Protein AF-A0A2V8WZC1-F1 (afdb_monomer_lite)

Foldseek 3Di:
DDDDDDDDDDDPDDPPDPDPPPDPPPPDPDPPPDPPVVVVVQVVLVVQLLVLLCQLLVLLVCVVVDQLVRSVVSNVVSVVSNVVSVVVHDDDDDPDPDDCPLPDPVVVLVVSLVVNCVRNPPNQWDWDDDDPPDPDDTDIGGPSNVSSVSSRVSVLVVVCVVVDNDDPVVSNVVSPPRDDDDDDPDDPDD

Structure (mmCIF, N/CA/C/O backbone):
data_AF-A0A2V8WZC1-F1
#
_entry.id   AF-A0A2V8WZC1-F1
#
loop_
_atom_site.group_PDB
_atom_site.id
_atom_site.type_symbol
_atom_site.label_atom_id
_atom_site.label_alt_id
_atom_site.label_comp_id
_atom_site.label_asym_id
_atom_site.label_entity_id
_atom_site.label_seq_id
_atom_site.pdbx_PDB_ins_code
_atom_site.Cartn_x
_atom_site.Cartn_y
_atom_site.Cartn_z
_atom_site.occupancy
_atom_site.B_iso_or_equiv
_atom_site.auth_seq_id
_atom_site.auth_comp_id
_atom_site.auth_asym_id
_atom_site.auth_atom_id
_atom_site.pdbx_PDB_model_num
ATOM 1 N N . MET A 1 1 ? 60.971 -35.140 34.177 1.00 38.62 1 MET A N 1
ATOM 2 C CA . MET A 1 1 ? 61.837 -36.225 33.661 1.00 38.62 1 MET A CA 1
ATOM 3 C C . MET A 1 1 ? 61.060 -37.529 33.753 1.00 38.62 1 MET A C 1
ATOM 5 O O . MET A 1 1 ? 60.558 -37.800 34.832 1.00 38.62 1 MET A O 1
ATOM 9 N N . GLY A 1 2 ? 60.926 -38.285 32.656 1.00 37.62 2 GLY A N 1
ATOM 10 C CA . GLY A 1 2 ? 60.343 -39.640 32.687 1.00 37.62 2 GLY A CA 1
ATOM 11 C C . GLY A 1 2 ? 59.384 -39.987 31.541 1.00 37.62 2 GLY A C 1
ATOM 12 O O . GLY A 1 2 ? 58.184 -40.036 31.749 1.00 37.62 2 GLY A O 1
ATOM 13 N N . THR A 1 3 ? 59.951 -40.179 30.345 1.00 35.78 3 THR A N 1
ATOM 14 C CA . THR A 1 3 ? 59.637 -41.187 29.297 1.00 35.78 3 THR A CA 1
ATOM 15 C C . THR A 1 3 ? 58.204 -41.689 29.006 1.00 35.78 3 THR A C 1
ATOM 17 O O . THR A 1 3 ? 57.543 -42.306 29.832 1.00 35.78 3 THR A O 1
ATOM 20 N N . LEU A 1 4 ? 57.851 -41.570 27.714 1.00 37.25 4 LEU A N 1
ATOM 21 C CA . LEU A 1 4 ? 56.860 -42.342 26.935 1.00 37.25 4 LEU A CA 1
ATOM 22 C C . LEU A 1 4 ? 57.014 -43.874 27.084 1.00 37.25 4 LEU A C 1
ATOM 24 O O . LEU A 1 4 ? 58.121 -44.355 27.331 1.00 37.25 4 LEU A O 1
ATOM 28 N N . PRO A 1 5 ? 55.960 -44.647 26.747 1.00 45.56 5 PRO A N 1
ATOM 29 C CA . PRO A 1 5 ? 56.028 -45.373 25.475 1.00 45.56 5 PRO A CA 1
ATOM 30 C C . PRO A 1 5 ? 54.740 -45.366 24.632 1.00 45.56 5 PRO A C 1
ATOM 32 O O . PRO A 1 5 ? 53.623 -45.132 25.083 1.00 45.56 5 PRO A O 1
ATOM 35 N N . ALA A 1 6 ? 54.969 -45.631 23.348 1.00 37.38 6 ALA A N 1
ATOM 36 C CA . ALA A 1 6 ? 54.034 -45.644 22.239 1.00 37.38 6 ALA A CA 1
ATOM 37 C C . ALA A 1 6 ? 53.077 -46.846 22.240 1.00 37.38 6 ALA A C 1
ATOM 39 O O . ALA A 1 6 ? 53.506 -47.968 22.484 1.00 37.38 6 ALA A O 1
ATOM 40 N N . HIS A 1 7 ? 51.845 -46.646 21.757 1.00 35.12 7 HIS A N 1
ATOM 41 C CA . HIS A 1 7 ? 51.115 -47.695 21.046 1.00 35.12 7 HIS A CA 1
ATOM 42 C C . HIS A 1 7 ? 50.438 -47.169 19.776 1.00 35.12 7 HIS A C 1
ATOM 44 O O . HIS A 1 7 ? 49.861 -46.087 19.702 1.00 35.12 7 HIS A O 1
ATOM 50 N N . ARG A 1 8 ? 50.618 -47.974 18.733 1.00 37.31 8 ARG A N 1
ATOM 51 C CA . ARG A 1 8 ? 50.281 -47.771 17.328 1.00 37.31 8 ARG A CA 1
ATOM 52 C C . ARG A 1 8 ? 48.811 -48.100 17.035 1.00 37.31 8 ARG A C 1
ATOM 54 O O . ARG A 1 8 ? 48.324 -49.128 17.472 1.00 37.31 8 ARG A O 1
ATOM 61 N N . ARG A 1 9 ? 48.268 -47.327 16.081 1.00 37.22 9 ARG A N 1
ATOM 62 C CA . ARG A 1 9 ? 47.306 -47.690 15.012 1.00 37.22 9 ARG A CA 1
ATOM 63 C C . ARG A 1 9 ? 45.886 -48.103 15.431 1.00 37.22 9 ARG A C 1
ATOM 65 O O . ARG A 1 9 ? 45.672 -49.195 15.922 1.00 37.22 9 ARG A O 1
ATOM 72 N N . LEU A 1 10 ? 44.908 -47.337 14.934 1.00 34.25 10 LEU A N 1
ATOM 73 C CA . LEU A 1 10 ? 44.025 -47.773 13.839 1.00 34.25 10 LEU A CA 1
ATOM 74 C C . LEU A 1 10 ? 43.329 -46.553 13.208 1.00 34.25 10 LEU A C 1
ATOM 76 O O . LEU A 1 10 ? 42.315 -46.054 13.681 1.00 34.25 10 LEU A O 1
ATOM 80 N N . ARG A 1 11 ? 43.894 -46.076 12.091 1.00 31.59 11 ARG A N 1
ATOM 81 C CA . ARG A 1 11 ? 43.223 -45.159 11.163 1.00 31.59 11 ARG A CA 1
ATOM 82 C C . ARG A 1 11 ? 42.155 -45.952 10.409 1.00 31.59 11 ARG A C 1
ATOM 84 O O . ARG A 1 11 ? 42.502 -46.726 9.517 1.00 31.59 11 ARG A O 1
ATOM 91 N N . ARG A 1 12 ? 40.871 -45.749 10.711 1.00 35.12 12 ARG A N 1
ATOM 92 C CA . ARG A 1 12 ? 39.788 -46.175 9.812 1.00 35.12 12 ARG A CA 1
ATOM 93 C C . ARG A 1 12 ? 39.534 -45.079 8.783 1.00 35.12 12 ARG A C 1
ATOM 95 O O . ARG A 1 12 ? 38.903 -44.061 9.027 1.00 35.12 12 ARG A O 1
ATOM 102 N N . ARG A 1 13 ? 40.133 -45.323 7.623 1.00 35.53 13 ARG A N 1
ATOM 103 C CA . ARG A 1 13 ? 40.015 -44.596 6.366 1.00 35.53 13 ARG A CA 1
ATOM 104 C C . ARG A 1 13 ? 38.606 -44.800 5.800 1.00 35.53 13 ARG A C 1
ATOM 106 O O . ARG A 1 13 ? 38.344 -45.836 5.196 1.00 35.53 13 ARG A O 1
ATOM 113 N N . TRP A 1 14 ? 37.721 -43.821 5.949 1.00 33.31 14 TRP A N 1
ATOM 114 C CA . TRP A 1 14 ? 36.483 -43.771 5.171 1.00 33.31 14 TRP A CA 1
ATOM 115 C C . TRP A 1 14 ? 36.814 -43.314 3.746 1.00 33.31 14 TRP A C 1
ATOM 117 O O . TRP A 1 14 ? 37.031 -42.137 3.480 1.00 33.31 14 TRP A O 1
ATOM 127 N N . ARG A 1 15 ? 36.916 -44.273 2.817 1.00 35.41 15 ARG A N 1
ATOM 128 C CA . ARG A 1 15 ? 36.820 -44.011 1.374 1.00 35.41 15 ARG A CA 1
ATOM 129 C C . ARG A 1 15 ? 35.369 -44.249 0.956 1.00 35.41 15 ARG A C 1
ATOM 131 O O . ARG A 1 15 ? 35.021 -45.355 0.555 1.00 35.41 15 ARG A O 1
ATOM 138 N N . GLY A 1 16 ? 34.544 -43.210 1.049 1.00 30.58 16 GLY A N 1
ATOM 139 C CA . GLY A 1 16 ? 33.236 -43.158 0.399 1.00 30.58 16 GLY A CA 1
ATOM 140 C C . GLY A 1 16 ? 33.420 -42.828 -1.078 1.00 30.58 16 GLY A C 1
ATOM 141 O O . GLY A 1 16 ? 33.776 -41.712 -1.443 1.00 30.58 16 GLY A O 1
ATOM 142 N N . ARG A 1 17 ? 33.252 -43.838 -1.925 1.00 34.12 17 ARG A N 1
ATOM 143 C CA . ARG A 1 17 ? 33.344 -43.769 -3.382 1.00 34.12 17 ARG A CA 1
ATOM 144 C C . ARG A 1 17 ? 32.001 -43.243 -3.902 1.00 34.12 17 ARG A C 1
ATOM 146 O O . ARG A 1 17 ? 31.096 -44.035 -4.127 1.00 34.12 17 ARG A O 1
ATOM 153 N N . CYS A 1 18 ? 31.848 -41.926 -4.049 1.00 31.61 18 CYS A N 1
ATOM 154 C CA . CYS A 1 18 ? 30.653 -41.361 -4.681 1.00 31.61 18 CYS A CA 1
ATOM 155 C C . CYS A 1 18 ? 30.808 -41.484 -6.202 1.00 31.61 18 CYS A C 1
ATOM 157 O O . CYS A 1 18 ? 31.541 -40.738 -6.852 1.00 31.61 18 CYS A O 1
ATOM 159 N N . THR A 1 19 ? 30.208 -42.536 -6.750 1.00 42.88 19 THR A N 1
ATOM 160 C CA . THR A 1 19 ? 30.170 -42.838 -8.179 1.00 42.88 19 THR A CA 1
ATOM 161 C C . THR A 1 19 ? 29.460 -41.715 -8.927 1.00 42.88 19 THR A C 1
ATOM 163 O O . THR A 1 19 ? 28.287 -41.448 -8.672 1.00 42.88 19 THR A O 1
ATOM 166 N N . LYS A 1 20 ? 30.166 -41.082 -9.872 1.00 36.19 20 LYS A N 1
ATOM 167 C CA . LYS A 1 20 ? 29.598 -40.162 -10.861 1.00 36.19 20 LYS A CA 1
ATOM 168 C C . LYS A 1 20 ? 28.497 -40.892 -11.634 1.00 36.19 20 LYS A C 1
ATOM 170 O O . LYS A 1 20 ? 28.786 -41.697 -12.517 1.00 36.19 20 LYS A O 1
ATOM 175 N N . ARG A 1 21 ? 27.236 -40.633 -11.291 1.00 34.12 21 ARG A N 1
ATOM 176 C CA . ARG A 1 21 ? 26.098 -41.021 -12.123 1.00 34.12 21 ARG A CA 1
ATOM 177 C C . ARG A 1 21 ? 26.034 -39.989 -13.242 1.00 34.12 21 ARG A C 1
ATOM 179 O O . ARG A 1 21 ? 25.740 -38.827 -12.992 1.00 34.12 21 ARG A O 1
ATOM 186 N N . ALA A 1 22 ? 26.412 -40.403 -14.446 1.00 38.84 22 ALA A N 1
ATOM 187 C CA . ALA A 1 22 ? 26.270 -39.600 -15.648 1.00 38.84 22 ALA A CA 1
ATOM 188 C C . ALA A 1 22 ? 24.779 -39.311 -15.869 1.00 38.84 22 ALA A C 1
ATOM 190 O O . ALA A 1 22 ? 24.025 -40.173 -16.325 1.00 38.84 22 ALA A O 1
ATOM 191 N N . SER A 1 23 ? 24.344 -38.112 -15.492 1.00 38.75 23 SER A N 1
ATOM 192 C CA . SER A 1 23 ? 23.051 -37.571 -15.888 1.00 38.75 23 SER A CA 1
ATOM 193 C C . SER A 1 23 ? 23.082 -37.416 -17.401 1.00 38.75 23 SER A C 1
ATOM 195 O O . SER A 1 23 ? 23.952 -36.732 -17.942 1.00 38.75 23 SER A O 1
ATOM 197 N N . ARG A 1 24 ? 22.162 -38.091 -18.093 1.00 33.12 24 ARG A N 1
ATOM 198 C CA . ARG A 1 24 ? 21.925 -37.873 -19.520 1.00 33.12 24 ARG A CA 1
ATOM 199 C C . ARG A 1 24 ? 21.700 -36.382 -19.727 1.00 33.12 24 ARG A C 1
ATOM 201 O O . ARG A 1 24 ? 20.753 -35.820 -19.189 1.00 33.12 24 ARG A O 1
ATOM 208 N N . PHE A 1 25 ? 22.593 -35.774 -20.493 1.00 33.91 25 PHE A N 1
ATOM 209 C CA . PHE A 1 25 ? 22.440 -34.425 -21.000 1.00 33.91 25 PHE A CA 1
ATOM 210 C C . PHE A 1 25 ? 21.201 -34.436 -21.899 1.00 33.91 25 PHE A C 1
ATOM 212 O O . PHE A 1 25 ? 21.238 -34.943 -23.022 1.00 33.91 25 PHE A O 1
ATOM 219 N N . VAL A 1 26 ? 20.069 -33.974 -21.370 1.00 38.09 26 VAL A N 1
ATOM 220 C CA . VAL A 1 26 ? 18.897 -33.689 -22.192 1.00 38.09 26 VAL A CA 1
ATOM 221 C C . VAL A 1 26 ? 19.318 -32.524 -23.078 1.00 38.09 26 VAL A C 1
ATOM 223 O O . VAL A 1 26 ? 19.558 -31.421 -22.593 1.00 38.09 26 VAL A O 1
ATOM 226 N N . ARG A 1 27 ? 19.507 -32.788 -24.375 1.00 34.41 27 ARG A N 1
ATOM 227 C CA . ARG A 1 27 ? 19.660 -31.721 -25.364 1.00 34.41 27 ARG A CA 1
ATOM 228 C C . ARG A 1 27 ? 18.351 -30.943 -25.373 1.00 34.41 27 ARG A C 1
ATOM 230 O O . ARG A 1 27 ? 17.359 -31.425 -25.913 1.00 34.41 27 ARG A O 1
ATOM 237 N N . PHE A 1 28 ? 18.355 -29.768 -24.757 1.00 35.94 28 PHE A N 1
ATOM 238 C CA . PHE A 1 28 ? 17.292 -28.796 -24.944 1.00 35.94 28 PHE A CA 1
ATOM 239 C C . PHE A 1 28 ? 17.298 -28.354 -26.414 1.00 35.94 28 PHE A C 1
ATOM 241 O O . PHE A 1 28 ? 18.373 -28.077 -26.959 1.00 35.94 28 PHE A O 1
ATOM 248 N N . PRO A 1 29 ? 16.142 -28.348 -27.096 1.00 37.47 29 PRO A N 1
ATOM 249 C CA . PRO A 1 29 ? 16.066 -27.844 -28.453 1.00 37.47 29 PRO A CA 1
ATOM 250 C C . PRO A 1 29 ? 16.454 -26.361 -28.487 1.00 37.47 29 PRO A C 1
ATOM 252 O O . PRO A 1 29 ? 16.096 -25.575 -27.614 1.00 37.47 29 PRO A O 1
ATOM 255 N N . ARG A 1 30 ? 17.225 -26.029 -29.522 1.00 38.22 30 ARG A N 1
ATOM 256 C CA . ARG A 1 30 ? 17.745 -24.710 -29.885 1.00 38.22 30 ARG A CA 1
ATOM 257 C C . ARG A 1 30 ? 16.640 -23.641 -29.822 1.00 38.22 30 ARG A C 1
ATOM 259 O O . ARG A 1 30 ? 15.697 -23.682 -30.613 1.00 38.22 30 ARG A O 1
ATOM 266 N N . LEU A 1 31 ? 16.775 -22.703 -28.883 1.00 42.69 31 LEU A N 1
ATOM 267 C CA . LEU A 1 31 ? 15.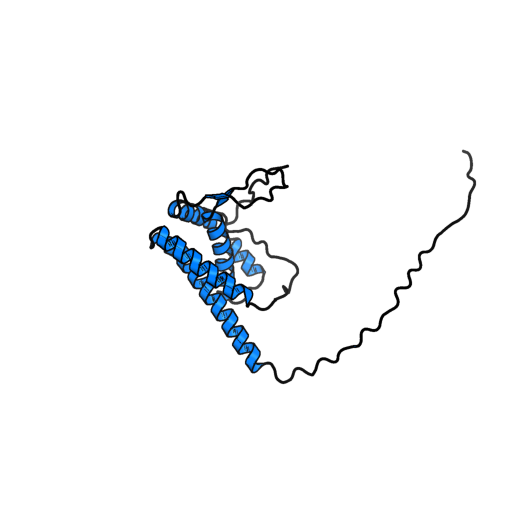964 -21.488 -28.741 1.00 42.69 31 LEU A CA 1
ATOM 268 C C . LEU A 1 31 ? 16.245 -20.544 -29.914 1.00 42.69 31 LEU A C 1
ATOM 270 O O . LEU A 1 31 ? 17.132 -19.709 -29.829 1.00 42.69 31 LEU A O 1
ATOM 274 N N . GLU A 1 32 ? 15.530 -20.684 -31.027 1.00 49.28 32 GLU A N 1
ATOM 275 C CA . GLU A 1 32 ? 15.624 -19.692 -32.114 1.00 49.28 32 GLU A CA 1
ATOM 276 C C . GLU A 1 32 ? 14.259 -19.134 -32.554 1.00 49.28 32 GLU A C 1
ATOM 278 O O . GLU A 1 32 ? 14.206 -18.347 -33.491 1.00 49.28 32 GLU A O 1
ATOM 283 N N . LYS A 1 33 ? 13.142 -19.479 -31.881 1.00 42.84 33 LYS A N 1
ATOM 284 C CA . LYS A 1 33 ? 11.801 -18.924 -32.193 1.00 42.84 33 LYS A CA 1
ATOM 285 C C . LYS A 1 33 ? 10.853 -18.785 -30.982 1.00 42.84 33 LYS A C 1
ATOM 287 O O . LYS A 1 33 ? 9.721 -19.261 -31.049 1.00 42.84 33 LYS A O 1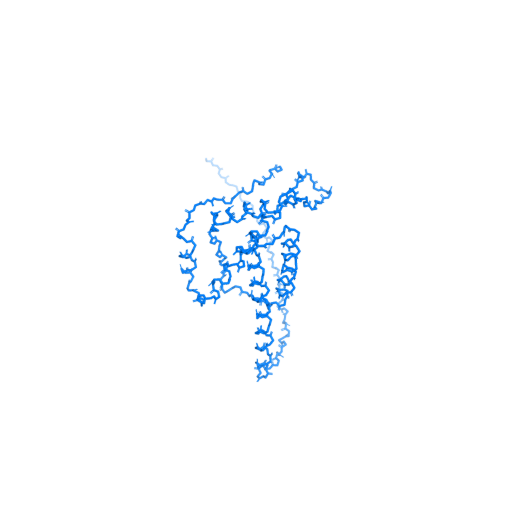
ATOM 292 N N . MET A 1 34 ? 11.282 -18.158 -29.879 1.00 44.56 34 MET A N 1
ATOM 293 C CA . MET A 1 34 ? 10.399 -17.851 -28.725 1.00 44.56 34 MET A CA 1
ATOM 294 C C . MET A 1 34 ? 10.353 -16.372 -28.290 1.00 44.56 34 MET A C 1
ATOM 296 O O . MET A 1 34 ? 9.518 -16.047 -27.452 1.00 44.56 34 MET A O 1
ATOM 300 N N . ASP A 1 35 ? 11.139 -15.470 -28.885 1.00 53.75 35 ASP A N 1
ATOM 301 C CA . ASP A 1 35 ? 11.291 -14.097 -28.360 1.00 53.75 35 ASP A CA 1
ATOM 302 C C . ASP A 1 35 ? 10.023 -13.235 -28.458 1.00 53.75 35 ASP A C 1
ATOM 304 O O . ASP A 1 35 ? 9.541 -12.702 -27.466 1.00 53.75 35 ASP A O 1
ATOM 308 N N . PHE A 1 36 ? 9.372 -13.167 -29.621 1.00 48.41 36 PHE A N 1
ATOM 309 C CA . PHE A 1 36 ? 8.357 -12.123 -29.847 1.00 48.41 36 PHE A CA 1
ATOM 310 C C . PHE A 1 36 ? 7.048 -12.267 -29.042 1.00 48.41 36 PHE A C 1
ATOM 312 O O . PHE A 1 36 ? 6.277 -11.314 -28.925 1.00 48.41 36 PHE A O 1
ATOM 319 N N . LYS A 1 37 ? 6.747 -13.468 -28.528 1.00 50.56 37 LYS A N 1
ATOM 320 C CA . LYS A 1 37 ? 5.516 -13.742 -27.759 1.00 50.56 37 LYS A CA 1
ATOM 321 C C . LYS A 1 37 ? 5.756 -13.691 -26.248 1.00 50.56 37 LYS A C 1
ATOM 323 O O . LYS A 1 37 ? 4.823 -13.366 -25.517 1.00 50.56 37 LYS A O 1
ATOM 328 N N . MET A 1 38 ? 6.979 -13.997 -25.810 1.00 57.41 38 MET A N 1
ATOM 329 C CA . MET A 1 38 ? 7.387 -13.945 -24.405 1.00 57.41 38 MET A CA 1
ATOM 330 C C . MET A 1 38 ? 7.447 -12.495 -23.921 1.00 57.41 38 MET A C 1
ATOM 332 O O . MET A 1 38 ? 6.894 -12.186 -22.869 1.00 57.41 38 MET A O 1
ATOM 336 N N . ASP A 1 39 ? 7.990 -11.604 -24.754 1.00 66.75 39 ASP A N 1
ATOM 337 C CA . ASP A 1 39 ? 8.115 -10.180 -24.436 1.00 66.75 39 ASP A CA 1
ATOM 338 C C . ASP A 1 39 ? 6.747 -9.523 -24.227 1.00 66.75 39 ASP A C 1
ATOM 340 O O . ASP A 1 39 ? 6.541 -8.786 -23.272 1.00 66.75 39 ASP A O 1
ATOM 344 N N . ASN A 1 40 ? 5.748 -9.854 -25.051 1.00 82.06 40 ASN A N 1
ATOM 345 C CA . ASN A 1 40 ? 4.420 -9.245 -24.931 1.00 82.06 40 ASN A CA 1
ATOM 346 C C . ASN A 1 40 ? 3.662 -9.709 -23.671 1.00 82.06 40 ASN A C 1
ATOM 348 O O . ASN A 1 40 ? 2.954 -8.926 -23.044 1.00 82.06 40 ASN A O 1
ATOM 352 N N . GLU A 1 41 ? 3.800 -10.977 -23.278 1.00 85.69 41 GLU A N 1
ATOM 353 C CA . GLU A 1 41 ? 3.142 -11.484 -22.067 1.00 85.69 41 GLU A CA 1
ATOM 354 C C . GLU A 1 41 ? 3.824 -10.993 -20.787 1.00 85.69 41 GLU A C 1
ATOM 356 O O . GLU A 1 41 ? 3.145 -10.645 -19.815 1.00 85.69 41 GLU A O 1
ATOM 361 N N . LEU A 1 42 ? 5.156 -10.907 -20.803 1.00 86.75 42 LEU A N 1
ATOM 362 C CA . LEU A 1 42 ? 5.928 -10.326 -19.714 1.00 86.75 42 LEU A CA 1
ATOM 363 C C . LEU A 1 42 ? 5.573 -8.849 -19.524 1.00 86.75 42 LEU A C 1
ATOM 365 O O . LEU A 1 42 ? 5.198 -8.457 -18.422 1.00 86.75 42 LEU A O 1
ATOM 369 N N . GLU A 1 43 ? 5.590 -8.055 -20.596 1.00 88.19 43 GLU A N 1
ATOM 370 C CA . GLU A 1 43 ? 5.220 -6.636 -20.554 1.00 88.19 43 GLU A CA 1
ATOM 371 C C . GLU A 1 43 ? 3.793 -6.425 -20.036 1.00 88.19 43 GLU A C 1
ATOM 373 O O . GLU A 1 43 ? 3.552 -5.564 -19.190 1.00 88.19 43 GLU A O 1
ATOM 378 N N . ARG A 1 44 ? 2.829 -7.252 -20.462 1.00 90.94 44 ARG A N 1
ATOM 379 C CA . ARG A 1 44 ? 1.456 -7.207 -19.924 1.00 90.94 44 ARG A CA 1
ATOM 380 C C . ARG A 1 44 ? 1.404 -7.528 -18.438 1.00 90.94 44 ARG A C 1
ATOM 382 O O . ARG A 1 44 ? 0.671 -6.874 -17.698 1.00 90.94 44 ARG A O 1
ATOM 389 N N . THR A 1 45 ? 2.156 -8.534 -18.005 1.00 92.19 45 THR A N 1
ATOM 390 C CA . THR A 1 45 ? 2.204 -8.955 -16.603 1.00 92.19 45 THR A CA 1
ATOM 391 C C . THR A 1 45 ? 2.809 -7.860 -15.728 1.00 92.19 45 THR A C 1
ATOM 393 O O . THR A 1 45 ? 2.211 -7.482 -14.719 1.00 92.19 45 THR A O 1
ATOM 396 N N . LEU A 1 46 ? 3.937 -7.287 -16.155 1.00 91.12 46 LEU A N 1
ATOM 397 C CA . LEU A 1 46 ? 4.600 -6.168 -15.484 1.00 91.12 46 LEU A CA 1
ATOM 398 C C . LEU A 1 46 ? 3.713 -4.923 -15.459 1.00 91.12 46 LEU A C 1
ATOM 400 O O . LEU A 1 46 ? 3.566 -4.292 -14.414 1.00 91.12 46 LEU A O 1
ATOM 404 N N . SER A 1 47 ? 3.072 -4.594 -16.582 1.00 92.94 47 SER A N 1
ATOM 405 C CA . SER A 1 47 ? 2.139 -3.472 -16.680 1.00 92.94 47 SER A CA 1
ATOM 406 C C . SER A 1 47 ? 0.959 -3.636 -15.722 1.00 92.94 47 SER A C 1
ATOM 408 O O . SER A 1 47 ? 0.619 -2.694 -15.006 1.00 92.94 47 SER A O 1
ATOM 410 N N . ARG A 1 48 ? 0.381 -4.842 -15.633 1.00 95.31 48 ARG A N 1
ATOM 411 C CA . ARG A 1 48 ? -0.718 -5.131 -14.705 1.00 95.31 48 ARG A CA 1
ATOM 412 C C . ARG A 1 48 ? -0.288 -4.997 -13.247 1.00 95.31 48 ARG A C 1
ATOM 414 O O . ARG A 1 48 ? -1.007 -4.371 -12.474 1.00 95.31 48 ARG A O 1
ATOM 421 N N . PHE A 1 49 ? 0.863 -5.561 -12.879 1.00 95.69 49 PHE A N 1
ATOM 422 C CA . PHE A 1 49 ? 1.395 -5.427 -11.523 1.00 95.69 49 PHE A CA 1
ATOM 423 C C . PHE A 1 49 ? 1.659 -3.959 -11.176 1.00 95.69 49 PHE A C 1
ATOM 425 O O . PHE A 1 49 ? 1.176 -3.463 -10.161 1.00 95.69 49 PHE A O 1
ATOM 432 N N . ARG A 1 50 ? 2.325 -3.220 -12.071 1.00 94.81 50 ARG A N 1
ATOM 433 C CA . ARG A 1 50 ? 2.590 -1.788 -11.898 1.00 94.81 50 ARG A CA 1
ATOM 434 C C . ARG A 1 50 ? 1.305 -0.980 -11.716 1.00 94.81 50 ARG A C 1
ATOM 436 O O . ARG A 1 50 ? 1.267 -0.103 -10.859 1.00 94.81 50 ARG A O 1
ATOM 443 N N . GLN A 1 51 ? 0.269 -1.262 -12.503 1.00 96.50 51 GLN A N 1
ATOM 444 C CA . GLN A 1 51 ? -1.018 -0.580 -12.389 1.00 96.50 51 GLN A CA 1
ATOM 445 C C . GLN A 1 51 ? -1.684 -0.855 -11.033 1.00 96.50 51 GLN A C 1
ATOM 447 O O . GLN A 1 51 ? -2.106 0.089 -10.370 1.00 96.50 51 GLN A O 1
ATOM 452 N N . ALA A 1 52 ? -1.708 -2.114 -10.582 1.00 97.88 52 ALA A N 1
ATOM 453 C CA . ALA A 1 52 ? -2.253 -2.474 -9.272 1.00 97.88 52 ALA A CA 1
ATOM 454 C C . ALA A 1 52 ? -1.501 -1.776 -8.125 1.00 97.88 52 ALA A C 1
ATOM 456 O O . ALA A 1 52 ? -2.114 -1.256 -7.192 1.00 97.88 52 ALA A O 1
ATOM 457 N N . VAL A 1 53 ? -0.170 -1.699 -8.226 1.00 97.44 53 VAL A N 1
ATOM 458 C CA . VAL A 1 53 ? 0.673 -0.987 -7.259 1.00 97.44 53 VAL A CA 1
ATOM 459 C C . VAL A 1 53 ? 0.372 0.515 -7.244 1.00 97.44 53 VAL A C 1
ATOM 461 O O . VAL A 1 53 ? 0.205 1.088 -6.169 1.00 97.44 53 VAL A O 1
ATOM 464 N N . LEU A 1 54 ? 0.256 1.159 -8.411 1.00 96.94 54 LEU A N 1
ATOM 465 C CA . LEU A 1 54 ? -0.102 2.581 -8.509 1.00 96.94 54 LEU A CA 1
ATOM 466 C C . LEU A 1 54 ? -1.475 2.872 -7.891 1.00 96.94 54 LEU A C 1
ATOM 468 O O . LEU A 1 54 ? -1.636 3.881 -7.207 1.00 96.94 54 LEU A O 1
ATOM 472 N N . GLU A 1 55 ? -2.451 1.991 -8.102 1.00 97.81 55 GLU A N 1
ATOM 473 C CA . GLU A 1 55 ? -3.787 2.118 -7.514 1.00 97.81 55 GLU A CA 1
ATOM 474 C C . GLU A 1 55 ? -3.769 1.982 -5.990 1.00 97.81 55 GLU A C 1
ATOM 476 O O . GLU A 1 55 ? -4.409 2.780 -5.299 1.00 97.81 55 GLU A O 1
ATOM 481 N N . PHE A 1 56 ? -3.020 1.014 -5.455 1.00 98.50 56 PHE A N 1
ATOM 482 C CA . PHE A 1 56 ? -2.842 0.855 -4.012 1.00 98.50 56 PHE A CA 1
ATOM 483 C C . PHE A 1 56 ? -2.157 2.083 -3.397 1.00 98.50 56 PHE A C 1
ATOM 485 O O . PHE A 1 56 ? -2.713 2.709 -2.493 1.00 98.50 56 PHE A O 1
ATOM 492 N N . VAL A 1 57 ? -0.997 2.481 -3.932 1.00 97.44 57 VAL A N 1
ATOM 493 C CA . VAL A 1 57 ? -0.232 3.647 -3.460 1.00 97.44 57 VAL A CA 1
ATOM 494 C C . VAL A 1 57 ? -1.090 4.911 -3.513 1.00 97.44 57 VAL A C 1
ATOM 496 O O . VAL A 1 57 ? -1.208 5.614 -2.511 1.00 97.44 57 VAL A O 1
ATOM 499 N N . GLY A 1 58 ? -1.771 5.161 -4.634 1.00 97.50 58 GLY A N 1
ATOM 500 C CA . GLY A 1 58 ? -2.660 6.314 -4.780 1.00 97.50 58 GLY A CA 1
ATOM 501 C C . GLY A 1 58 ? -3.854 6.282 -3.820 1.00 97.50 58 GLY A C 1
ATOM 502 O O . GLY A 1 58 ? -4.261 7.324 -3.305 1.00 97.50 58 GLY A O 1
ATOM 503 N N . THR A 1 59 ? -4.402 5.100 -3.522 1.00 98.00 59 THR A N 1
ATOM 504 C CA . THR A 1 59 ? -5.476 4.937 -2.524 1.00 98.00 59 THR A CA 1
ATOM 505 C C . THR A 1 59 ? -5.000 5.316 -1.122 1.00 98.00 59 THR A C 1
ATOM 507 O O . THR A 1 59 ? -5.732 5.986 -0.391 1.00 98.00 59 THR A O 1
ATOM 510 N N . VAL A 1 60 ? -3.782 4.919 -0.747 1.00 97.75 60 VAL A N 1
ATOM 511 C CA . VAL A 1 60 ? -3.183 5.251 0.554 1.00 97.75 60 VAL A CA 1
ATOM 512 C C . VAL A 1 60 ? -2.874 6.750 0.652 1.00 97.75 60 VAL A C 1
ATOM 514 O O . VAL A 1 60 ? -3.277 7.390 1.626 1.00 97.75 60 VAL A O 1
ATOM 517 N N . GLU A 1 61 ? -2.260 7.342 -0.379 1.00 96.44 61 GLU A N 1
ATOM 518 C CA . GLU A 1 61 ? -1.945 8.783 -0.435 1.00 96.44 61 GLU A CA 1
ATOM 519 C C . GLU A 1 61 ? -3.198 9.665 -0.359 1.00 96.44 61 GLU A C 1
ATOM 521 O O . GLU A 1 61 ? -3.176 10.751 0.218 1.00 96.44 61 GLU A O 1
ATOM 526 N N . THR A 1 62 ? -4.317 9.189 -0.907 1.00 96.38 62 THR A N 1
ATOM 527 C CA . THR A 1 62 ? -5.600 9.907 -0.908 1.00 96.38 62 THR A CA 1
ATOM 528 C C . THR A 1 62 ? -6.569 9.423 0.173 1.00 96.38 62 THR A C 1
ATOM 530 O O . THR A 1 62 ? -7.761 9.730 0.122 1.00 96.38 62 THR A O 1
ATOM 533 N N . SER A 1 63 ? -6.079 8.713 1.195 1.00 95.69 63 SER A N 1
ATOM 534 C CA . SER A 1 63 ? -6.892 8.146 2.286 1.00 95.69 63 SER A CA 1
ATOM 535 C C . SER A 1 63 ? -7.784 9.174 3.000 1.00 95.69 63 SER A C 1
ATOM 537 O O . SER A 1 63 ? -8.902 8.854 3.422 1.00 95.69 63 SER A O 1
ATOM 539 N N . ALA A 1 64 ? -7.344 10.433 3.093 1.00 94.50 64 ALA A N 1
ATOM 540 C CA . ALA A 1 64 ? -8.123 11.535 3.655 1.00 94.50 64 ALA A CA 1
ATOM 541 C C . ALA A 1 64 ? -9.461 11.765 2.920 1.00 94.50 64 ALA A C 1
ATOM 543 O O . ALA A 1 64 ? -10.450 12.117 3.562 1.00 94.50 64 ALA A O 1
ATOM 544 N N . ASN A 1 65 ? -9.525 11.476 1.617 1.00 96.12 65 ASN A N 1
ATOM 545 C CA . ASN A 1 65 ? -10.668 11.784 0.749 1.00 96.12 65 ASN A CA 1
ATOM 546 C C . ASN A 1 65 ? -11.842 10.803 0.884 1.00 96.12 65 ASN A C 1
ATOM 548 O O . ASN A 1 65 ? -12.918 11.052 0.340 1.00 96.12 65 ASN A O 1
ATOM 552 N N . PHE A 1 66 ? -11.660 9.680 1.578 1.00 94.56 66 PHE A N 1
ATOM 553 C CA . PHE A 1 66 ? -12.668 8.621 1.669 1.00 94.56 66 PHE A CA 1
ATOM 554 C C . PHE A 1 66 ? -13.173 8.445 3.100 1.00 94.56 66 PHE A C 1
ATOM 556 O O . PHE A 1 66 ? -12.383 8.543 4.029 1.00 94.56 66 PHE A O 1
ATOM 563 N N . PRO A 1 67 ? -14.446 8.105 3.343 1.00 97.25 67 PRO A N 1
ATOM 564 C CA . PRO A 1 67 ? -14.867 7.578 4.642 1.00 97.25 67 PRO A CA 1
ATOM 565 C C . PRO A 1 67 ? -14.086 6.305 5.009 1.00 97.25 67 PRO A C 1
ATOM 567 O O . PRO A 1 67 ? -13.643 5.580 4.119 1.00 97.25 67 PRO A O 1
ATOM 570 N N . ARG A 1 68 ? -13.941 6.000 6.309 1.00 97.25 68 ARG A N 1
ATOM 571 C CA . ARG A 1 68 ? -13.165 4.840 6.803 1.00 97.25 68 ARG A CA 1
ATOM 572 C C . ARG A 1 68 ? -13.521 3.533 6.089 1.00 97.25 68 ARG A C 1
ATOM 574 O O . ARG A 1 68 ? -12.632 2.838 5.619 1.00 97.25 68 ARG A O 1
ATOM 581 N N . GLU A 1 69 ? -14.805 3.200 6.003 1.00 97.06 69 GLU A N 1
ATOM 582 C CA . GLU A 1 69 ? -15.263 1.938 5.400 1.00 97.06 69 GLU A CA 1
ATOM 583 C C . GLU A 1 69 ? -14.943 1.872 3.905 1.00 97.06 69 GLU A C 1
ATOM 585 O O . GLU A 1 69 ? -14.441 0.863 3.416 1.00 97.06 69 GLU A O 1
ATOM 590 N N . SER A 1 70 ? -15.152 2.977 3.185 1.00 97.75 70 SER A N 1
ATOM 591 C CA . SER A 1 70 ? -14.804 3.075 1.767 1.00 97.75 70 SER A CA 1
ATOM 592 C C . SER A 1 70 ? -13.295 2.991 1.540 1.00 97.75 70 SER A C 1
ATOM 594 O O . SER A 1 70 ? -12.865 2.369 0.572 1.00 97.75 70 SER A O 1
ATOM 596 N N . PHE A 1 71 ? -12.494 3.591 2.425 1.00 98.06 71 PHE A N 1
ATOM 597 C CA . PHE A 1 71 ? -11.038 3.474 2.406 1.00 98.06 71 PHE A CA 1
ATOM 598 C C . PHE A 1 71 ? -10.602 2.018 2.603 1.00 98.06 71 PHE A C 1
ATOM 600 O O . PHE A 1 71 ? -9.887 1.486 1.759 1.00 98.06 71 PHE A O 1
ATOM 607 N N . LEU A 1 72 ? -11.091 1.349 3.652 1.00 97.75 72 LEU A N 1
ATOM 608 C CA . LEU A 1 72 ? -10.756 -0.048 3.942 1.00 97.75 72 LEU A CA 1
ATOM 609 C C . LEU A 1 72 ? -11.165 -0.992 2.804 1.00 97.75 72 LEU A C 1
ATOM 611 O O . LEU A 1 72 ? -10.378 -1.850 2.412 1.00 97.75 72 LEU A O 1
ATOM 615 N N . ALA A 1 73 ? -12.348 -0.800 2.214 1.00 97.94 73 ALA A N 1
ATOM 616 C CA . ALA A 1 73 ? -12.783 -1.582 1.058 1.00 97.94 73 ALA A CA 1
ATOM 617 C C . ALA A 1 73 ? -11.875 -1.362 -0.169 1.00 97.94 73 ALA A C 1
ATOM 619 O O . ALA A 1 73 ? -11.512 -2.316 -0.857 1.00 97.94 73 ALA A O 1
ATOM 620 N N . LYS A 1 74 ? -11.466 -0.114 -0.438 1.00 98.25 74 LYS A N 1
ATOM 621 C CA . LYS A 1 74 ? -10.542 0.219 -1.537 1.00 98.25 74 LYS A CA 1
ATOM 622 C C . LYS A 1 74 ? -9.141 -0.349 -1.316 1.00 98.25 74 LYS A C 1
ATOM 624 O O . LYS A 1 74 ? -8.545 -0.867 -2.258 1.00 98.25 74 LYS A O 1
ATOM 629 N N . VAL A 1 75 ? -8.634 -0.287 -0.087 1.00 97.88 75 VAL A N 1
ATOM 630 C CA . VAL A 1 75 ? -7.350 -0.892 0.286 1.00 97.88 75 VAL A CA 1
ATOM 631 C C . VAL A 1 75 ? -7.410 -2.408 0.129 1.00 97.88 75 VAL A C 1
ATOM 633 O O . VAL A 1 75 ? -6.547 -2.973 -0.529 1.00 97.88 75 VAL A O 1
ATOM 636 N N . GLY A 1 76 ? -8.453 -3.065 0.642 1.00 97.56 76 GLY A N 1
ATOM 637 C CA . GLY A 1 76 ? -8.615 -4.516 0.506 1.00 97.56 76 GLY A CA 1
ATOM 638 C C . GLY A 1 76 ? -8.655 -4.975 -0.954 1.00 97.56 76 GLY A C 1
ATOM 639 O O . GLY A 1 76 ? -7.953 -5.913 -1.326 1.00 97.56 76 GLY A O 1
ATOM 640 N N . ASN A 1 77 ? -9.410 -4.271 -1.804 1.00 98.12 77 ASN A N 1
ATOM 641 C CA . ASN A 1 77 ? -9.486 -4.585 -3.233 1.00 98.12 77 ASN A CA 1
ATOM 642 C C . ASN A 1 77 ? -8.151 -4.356 -3.957 1.00 98.12 77 ASN A C 1
ATOM 644 O O . ASN A 1 77 ? -7.733 -5.198 -4.748 1.00 98.12 77 ASN A O 1
ATOM 648 N N . SER A 1 78 ? -7.469 -3.239 -3.687 1.00 97.94 78 SER A N 1
ATOM 649 C CA . SER A 1 78 ? -6.185 -2.947 -4.338 1.00 97.94 78 SER A CA 1
ATOM 650 C C . SER A 1 78 ? -5.075 -3.894 -3.871 1.00 97.94 78 SER A C 1
ATOM 652 O O . SER A 1 78 ? -4.319 -4.381 -4.706 1.00 97.94 78 SER A O 1
ATOM 654 N N . LEU A 1 79 ? -5.032 -4.268 -2.586 1.00 97.50 79 LEU A N 1
ATOM 655 C CA . LEU A 1 79 ? -4.120 -5.302 -2.081 1.00 97.50 79 LEU A CA 1
ATOM 656 C C . LEU A 1 79 ? -4.364 -6.666 -2.734 1.00 97.50 79 LEU A C 1
ATOM 658 O O . LEU A 1 79 ? -3.406 -7.3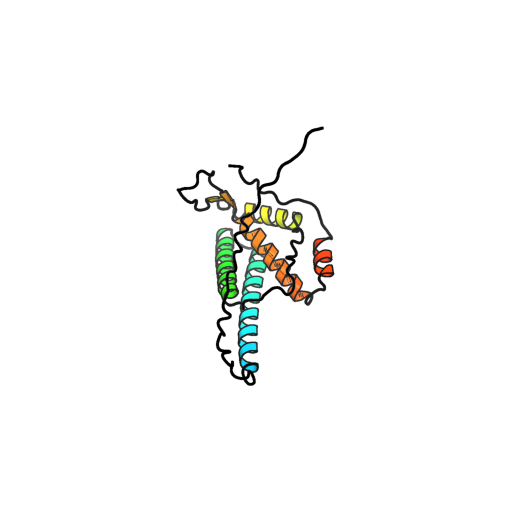46 -3.099 1.00 97.50 79 LEU A O 1
ATOM 662 N N . ALA A 1 80 ? -5.626 -7.063 -2.919 1.00 98.06 80 ALA A N 1
ATOM 663 C CA . ALA A 1 80 ? -5.953 -8.311 -3.603 1.00 98.06 80 ALA A CA 1
ATOM 664 C C . ALA A 1 80 ? -5.440 -8.319 -5.055 1.00 98.06 80 ALA A C 1
ATOM 666 O O . ALA A 1 80 ? -4.862 -9.316 -5.491 1.00 98.06 80 ALA A O 1
ATOM 667 N N . GLU A 1 81 ? -5.582 -7.210 -5.790 1.00 98.12 81 GLU A N 1
ATOM 668 C CA . GLU A 1 81 ? -5.045 -7.093 -7.153 1.00 98.12 81 GLU A CA 1
ATOM 669 C C . GLU A 1 81 ? -3.513 -7.048 -7.183 1.00 98.12 81 GLU A C 1
ATOM 671 O O . GLU A 1 81 ? -2.907 -7.698 -8.041 1.00 98.12 81 GLU A O 1
ATOM 676 N N . VAL A 1 82 ? -2.867 -6.348 -6.240 1.00 97.88 82 VAL A N 1
ATOM 677 C CA . VAL A 1 82 ? -1.400 -6.359 -6.094 1.00 97.88 82 VAL A CA 1
ATOM 678 C C . VAL A 1 82 ? -0.917 -7.790 -5.881 1.00 97.88 82 VAL A C 1
ATOM 680 O O . VAL A 1 82 ? -0.057 -8.261 -6.618 1.00 97.88 82 VAL A O 1
ATOM 683 N N . TYR A 1 83 ? -1.518 -8.523 -4.943 1.00 97.19 83 TYR A N 1
ATOM 684 C CA . TYR A 1 83 ? -1.134 -9.902 -4.654 1.00 97.19 83 TYR A CA 1
ATOM 685 C C . TYR A 1 83 ? -1.372 -10.831 -5.855 1.00 97.19 83 TYR A C 1
ATOM 687 O O . TYR A 1 83 ? -0.482 -11.576 -6.267 1.00 97.19 83 TYR A O 1
ATOM 695 N N . ALA A 1 84 ? -2.548 -10.755 -6.483 1.00 97.50 84 ALA A N 1
ATOM 696 C CA . ALA A 1 84 ? -2.894 -11.590 -7.632 1.00 97.50 84 ALA A CA 1
ATOM 697 C C . ALA A 1 84 ? -2.013 -11.320 -8.864 1.00 97.50 84 ALA A C 1
ATOM 699 O O . ALA A 1 84 ? -1.752 -12.232 -9.653 1.00 97.50 84 ALA A O 1
ATOM 700 N N . SER A 1 85 ? -1.574 -10.076 -9.062 1.00 96.25 85 SER A N 1
ATOM 701 C CA . SER A 1 85 ? -0.643 -9.723 -10.137 1.00 96.25 85 SER A CA 1
ATOM 702 C C . SER A 1 85 ? 0.805 -10.078 -9.792 1.00 96.25 85 SER A C 1
ATOM 704 O O . SER A 1 85 ? 1.510 -10.569 -10.672 1.00 96.25 85 SER A O 1
ATOM 706 N N . ALA A 1 86 ? 1.216 -9.955 -8.525 1.00 94.56 86 ALA A N 1
ATOM 707 C CA . ALA A 1 86 ? 2.536 -10.365 -8.045 1.00 94.56 86 ALA A CA 1
ATOM 708 C C . ALA A 1 86 ? 2.802 -11.859 -8.279 1.00 94.56 86 ALA A C 1
ATOM 710 O O . ALA A 1 86 ? 3.876 -12.229 -8.739 1.00 94.56 86 ALA A O 1
ATOM 711 N N . LEU A 1 87 ? 1.802 -12.720 -8.049 1.00 95.38 87 LEU A N 1
ATOM 712 C CA . LEU A 1 87 ? 1.914 -14.170 -8.275 1.00 95.38 87 LEU A CA 1
ATOM 713 C C . LEU A 1 87 ? 2.199 -14.563 -9.734 1.00 95.38 87 LEU A C 1
ATOM 715 O O . LEU A 1 87 ? 2.556 -15.709 -9.999 1.00 95.38 87 LEU A O 1
ATOM 719 N N . ARG A 1 88 ? 1.998 -13.647 -10.688 1.00 93.19 88 ARG A N 1
ATOM 720 C CA . ARG A 1 88 ? 2.276 -13.877 -12.112 1.00 93.19 88 ARG A CA 1
ATOM 721 C C . ARG A 1 88 ? 3.653 -13.380 -12.535 1.00 93.19 88 ARG A C 1
ATOM 723 O O . ARG A 1 88 ? 4.063 -13.681 -13.654 1.00 93.19 88 ARG A O 1
ATOM 730 N N . LEU A 1 89 ? 4.344 -12.621 -11.684 1.00 90.44 89 LEU A N 1
ATOM 731 C CA . LEU A 1 89 ? 5.686 -12.140 -11.985 1.00 90.44 89 LEU A CA 1
ATOM 732 C C . LEU A 1 89 ? 6.628 -13.334 -12.199 1.00 90.44 89 LEU A C 1
ATOM 734 O O . LEU A 1 89 ? 6.515 -14.342 -11.493 1.00 90.44 89 LEU A O 1
ATOM 738 N N . PRO A 1 90 ? 7.547 -13.254 -13.177 1.00 88.31 90 PRO A N 1
ATOM 739 C CA . PRO A 1 90 ? 8.551 -14.289 -13.346 1.00 88.31 90 PRO A CA 1
ATOM 740 C C . PRO A 1 90 ? 9.435 -14.353 -12.102 1.00 88.31 90 PRO A C 1
ATOM 742 O O . PRO A 1 90 ? 9.694 -13.342 -11.448 1.00 88.31 90 PRO A O 1
ATOM 745 N N . LEU A 1 91 ? 9.939 -15.547 -11.802 1.00 85.38 91 LEU A N 1
ATOM 746 C CA . LEU A 1 91 ? 10.990 -15.688 -10.808 1.00 85.38 91 LEU A CA 1
ATOM 747 C C . LEU A 1 91 ? 12.245 -14.975 -11.325 1.00 85.38 91 LEU A C 1
ATOM 749 O O . LEU A 1 91 ? 12.743 -15.306 -12.402 1.00 85.38 91 LEU A O 1
ATOM 753 N N . VAL A 1 92 ? 12.737 -14.009 -10.555 1.00 82.75 92 VAL A N 1
ATOM 754 C CA . VAL A 1 92 ? 13.979 -13.287 -10.829 1.00 82.75 92 VAL A CA 1
ATOM 755 C C . VAL A 1 92 ? 14.949 -13.605 -9.703 1.00 82.75 92 VAL A C 1
ATOM 757 O O . VAL A 1 92 ? 14.626 -13.416 -8.532 1.00 82.75 92 VAL A O 1
ATOM 760 N N . GLU A 1 93 ? 16.125 -14.105 -10.065 1.00 77.94 93 GLU A N 1
ATOM 761 C CA . GLU A 1 93 ? 17.239 -14.214 -9.128 1.00 77.94 93 GLU A CA 1
ATOM 762 C C . GLU A 1 93 ? 17.914 -12.841 -9.037 1.00 77.94 93 GLU A C 1
ATOM 764 O O . GLU A 1 93 ? 18.174 -12.232 -10.079 1.00 77.94 93 GLU A O 1
ATOM 769 N N . PRO A 1 94 ? 18.186 -12.320 -7.833 1.00 71.44 94 PRO A N 1
ATOM 770 C CA . PRO A 1 94 ? 18.909 -11.067 -7.702 1.00 71.44 94 PRO A CA 1
ATOM 771 C C . PRO A 1 94 ? 20.337 -11.228 -8.244 1.00 71.44 94 PRO A C 1
ATOM 773 O O . PRO A 1 94 ? 21.040 -12.179 -7.900 1.00 71.44 94 PRO A O 1
ATOM 776 N N . ASP A 1 95 ? 20.789 -10.268 -9.056 1.00 69.62 95 ASP A N 1
ATOM 777 C CA . ASP A 1 95 ? 22.138 -10.276 -9.649 1.00 69.62 95 ASP A CA 1
ATOM 778 C C . ASP A 1 95 ? 23.257 -10.204 -8.592 1.00 69.62 95 ASP A C 1
ATOM 780 O O . ASP A 1 95 ? 24.408 -10.565 -8.850 1.00 69.62 95 ASP A O 1
ATOM 784 N N . THR A 1 96 ? 22.925 -9.749 -7.382 1.00 63.31 96 THR A N 1
ATOM 785 C CA . THR A 1 96 ? 23.841 -9.644 -6.247 1.00 63.31 96 THR A CA 1
ATOM 786 C C . THR A 1 96 ? 23.240 -10.289 -4.998 1.00 63.31 96 THR A C 1
ATOM 788 O O . THR A 1 96 ? 22.063 -10.074 -4.716 1.00 63.31 96 THR A O 1
ATOM 791 N N . PRO A 1 97 ? 24.037 -11.004 -4.183 1.00 56.88 97 PRO A N 1
ATOM 792 C CA . PRO A 1 97 ? 23.565 -11.650 -2.952 1.00 56.88 97 PRO A CA 1
ATOM 793 C C . PRO A 1 97 ? 23.248 -10.667 -1.810 1.00 56.88 97 PRO A C 1
ATOM 795 O O . PRO A 1 97 ? 22.822 -11.085 -0.737 1.00 56.88 97 PRO A O 1
ATOM 798 N N . GLU A 1 98 ? 23.507 -9.376 -2.006 1.00 58.62 98 GLU A N 1
ATOM 799 C CA . GLU A 1 98 ? 23.328 -8.329 -1.006 1.00 58.62 98 GLU A CA 1
ATOM 800 C C . GLU A 1 98 ? 21.930 -7.722 -1.146 1.00 58.62 98 GLU A C 1
ATOM 802 O O . GLU A 1 98 ? 21.663 -6.955 -2.072 1.00 58.62 98 GLU A O 1
ATOM 807 N N . THR A 1 99 ? 21.034 -8.051 -0.216 1.00 53.44 99 THR A N 1
ATOM 808 C CA . THR A 1 99 ? 19.777 -7.319 -0.046 1.00 53.44 99 THR A CA 1
ATOM 809 C C . THR A 1 99 ? 20.118 -5.928 0.479 1.00 53.44 99 THR A C 1
ATOM 811 O O . THR A 1 99 ? 20.746 -5.790 1.530 1.00 53.44 99 THR A O 1
ATOM 814 N N . ASN A 1 100 ? 19.755 -4.881 -0.262 1.00 55.44 100 ASN A N 1
ATOM 815 C CA . ASN A 1 100 ? 19.889 -3.520 0.237 1.00 55.44 100 ASN A CA 1
ATOM 816 C C . ASN A 1 100 ? 18.792 -3.272 1.279 1.00 55.44 100 ASN A C 1
ATOM 818 O O . ASN A 1 100 ? 17.705 -2.812 0.942 1.00 55.44 100 ASN A O 1
ATOM 822 N N . ASP A 1 101 ? 19.088 -3.567 2.543 1.00 52.38 101 ASP A N 1
ATOM 823 C CA . ASP A 1 101 ? 18.257 -3.202 3.694 1.00 52.38 101 ASP A CA 1
ATOM 824 C C . ASP A 1 101 ? 18.392 -1.697 3.991 1.00 52.38 101 ASP A C 1
ATOM 826 O O . ASP A 1 101 ? 18.690 -1.297 5.123 1.00 52.38 101 ASP A O 1
ATOM 830 N N . ALA A 1 102 ? 18.252 -0.847 2.965 1.00 52.09 102 ALA A N 1
ATOM 831 C CA . ALA A 1 102 ? 18.343 0.595 3.124 1.00 52.09 102 ALA A CA 1
ATOM 832 C C . ALA A 1 102 ? 17.411 1.006 4.274 1.00 52.09 102 ALA A C 1
ATOM 834 O O . ALA A 1 102 ? 16.240 0.610 4.289 1.00 52.09 102 ALA A O 1
ATOM 835 N N . PRO A 1 103 ? 17.922 1.734 5.283 1.00 48.28 103 PRO A N 1
ATOM 836 C CA . PRO A 1 103 ? 17.130 2.079 6.439 1.00 48.28 103 PRO A CA 1
ATOM 837 C C . PRO A 1 103 ? 15.954 2.920 5.969 1.00 48.28 103 PRO A C 1
ATOM 839 O O . PRO A 1 103 ? 16.100 4.022 5.445 1.00 48.28 103 PRO A O 1
ATOM 842 N N . PHE A 1 104 ? 14.792 2.325 6.162 1.00 55.91 104 PHE A N 1
ATOM 843 C CA . PHE A 1 104 ? 13.484 2.916 6.054 1.00 55.91 104 PHE A CA 1
ATOM 844 C C . PHE A 1 104 ? 13.445 4.388 6.466 1.00 55.91 104 PHE A C 1
ATOM 846 O O . PHE A 1 104 ? 14.047 4.785 7.470 1.00 55.91 104 PHE A O 1
ATOM 853 N N . ARG A 1 105 ? 12.656 5.189 5.745 1.00 65.19 105 ARG A N 1
ATOM 854 C CA . ARG A 1 105 ? 12.324 6.561 6.142 1.00 65.19 105 ARG A CA 1
ATOM 855 C C . ARG A 1 105 ? 11.378 6.529 7.343 1.00 65.19 105 ARG A C 1
ATOM 857 O O . ARG A 1 105 ? 10.187 6.803 7.229 1.00 65.19 105 ARG A O 1
ATOM 864 N N . THR A 1 106 ? 11.917 6.195 8.514 1.00 67.75 106 THR A N 1
ATOM 865 C CA . THR A 1 106 ? 11.169 5.962 9.759 1.00 67.75 106 THR A CA 1
ATOM 866 C C . THR A 1 106 ? 10.239 7.118 10.116 1.00 67.75 106 THR A C 1
ATOM 868 O O . THR A 1 106 ? 9.170 6.898 10.679 1.00 67.75 106 THR A O 1
ATOM 871 N N . GLN A 1 107 ? 10.613 8.351 9.763 1.00 75.38 107 GLN A N 1
ATOM 872 C CA . GLN A 1 107 ? 9.773 9.523 9.983 1.00 75.38 107 GLN A CA 1
ATOM 873 C C . GLN A 1 107 ? 8.557 9.567 9.045 1.00 75.38 107 GLN A C 1
ATOM 875 O O . GLN A 1 107 ? 7.446 9.764 9.529 1.00 75.38 107 GLN A O 1
ATOM 880 N N . GLU A 1 108 ? 8.745 9.360 7.737 1.00 81.50 108 GLU A N 1
ATOM 881 C CA . GLU A 1 108 ? 7.646 9.358 6.758 1.00 81.50 108 GLU A CA 1
ATOM 882 C C . GLU A 1 108 ? 6.661 8.227 7.052 1.00 81.50 108 GLU A C 1
ATOM 884 O O . GLU A 1 108 ? 5.450 8.447 7.080 1.00 81.50 108 GLU A O 1
ATOM 889 N N . TRP A 1 109 ? 7.182 7.043 7.379 1.00 87.00 109 TRP A N 1
ATOM 890 C CA . TRP A 1 109 ? 6.342 5.949 7.842 1.00 87.00 109 TRP A CA 1
ATOM 891 C C . TRP A 1 109 ? 5.631 6.269 9.145 1.00 87.00 109 TRP A C 1
ATOM 893 O O . TRP A 1 109 ? 4.443 6.012 9.243 1.00 87.00 109 TRP A O 1
ATOM 903 N N . GLY A 1 110 ? 6.310 6.847 10.140 1.00 87.81 110 GLY A N 1
ATOM 904 C CA . GLY A 1 110 ? 5.676 7.178 11.417 1.00 87.81 110 GLY A CA 1
ATOM 905 C C . GLY A 1 110 ? 4.506 8.145 11.234 1.00 87.81 110 GLY A C 1
ATOM 906 O O . GLY A 1 110 ? 3.453 7.978 11.849 1.00 87.81 110 GLY A O 1
ATOM 907 N N . THR A 1 111 ? 4.655 9.129 10.345 1.00 92.50 111 THR A N 1
ATOM 908 C CA . THR A 1 111 ? 3.566 10.034 9.962 1.00 92.50 111 THR A CA 1
ATOM 909 C C . THR A 1 111 ? 2.430 9.290 9.259 1.00 92.50 111 THR A C 1
ATOM 911 O O . THR A 1 111 ? 1.271 9.479 9.635 1.00 92.50 111 THR A O 1
ATOM 914 N N . LEU A 1 112 ? 2.740 8.428 8.286 1.00 94.31 112 LEU A N 1
ATOM 915 C CA . LEU A 1 112 ? 1.735 7.637 7.573 1.00 94.31 112 LEU A CA 1
ATOM 916 C C . LEU A 1 112 ? 0.988 6.683 8.512 1.00 94.31 112 LEU A C 1
ATOM 918 O O . LEU A 1 112 ? -0.239 6.703 8.553 1.00 94.31 112 LEU A O 1
ATOM 922 N N . PHE A 1 113 ? 1.722 5.910 9.307 1.00 94.94 113 PHE A N 1
ATOM 923 C CA . PHE A 1 113 ? 1.207 4.987 10.308 1.00 94.94 113 PHE A CA 1
ATOM 924 C C . PHE A 1 113 ? 0.226 5.681 11.245 1.00 94.94 113 PHE A C 1
ATOM 926 O O . PHE A 1 113 ? -0.899 5.216 11.406 1.00 94.94 113 PHE A O 1
ATOM 933 N N . ASN A 1 114 ? 0.612 6.823 11.822 1.00 95.94 114 ASN A N 1
ATOM 934 C CA . ASN A 1 114 ? -0.265 7.565 12.724 1.00 95.94 114 ASN A CA 1
ATOM 935 C C . ASN A 1 114 ? -1.525 8.066 12.002 1.00 95.94 114 ASN A C 1
ATOM 937 O O . ASN A 1 114 ? -2.627 7.904 12.522 1.00 95.94 114 ASN A O 1
ATOM 941 N N . SER A 1 115 ? -1.387 8.593 10.781 1.00 96.75 115 SER A N 1
ATOM 942 C CA . SER A 1 115 ? -2.529 9.051 9.983 1.00 96.75 115 SER A CA 1
ATOM 943 C C . SER A 1 115 ? -3.503 7.913 9.646 1.00 96.75 115 SER A C 1
ATOM 945 O O . SER A 1 115 ? -4.719 8.054 9.802 1.00 96.75 115 SER A O 1
ATOM 947 N N . LEU A 1 116 ? -2.984 6.753 9.236 1.00 97.50 116 LEU A N 1
ATOM 948 C CA . LEU A 1 116 ? -3.792 5.571 8.950 1.00 97.50 116 LEU A CA 1
ATOM 949 C C . LEU A 1 116 ? -4.435 5.009 10.215 1.00 97.50 116 LEU A C 1
ATOM 951 O O . LEU A 1 116 ? -5.610 4.649 10.199 1.00 97.50 116 LEU A O 1
ATOM 955 N N . ARG A 1 117 ? -3.708 4.989 11.330 1.00 96.88 117 ARG A N 1
ATOM 956 C CA . ARG A 1 117 ? -4.227 4.539 12.621 1.00 96.88 117 ARG A CA 1
ATOM 957 C C . ARG A 1 117 ? -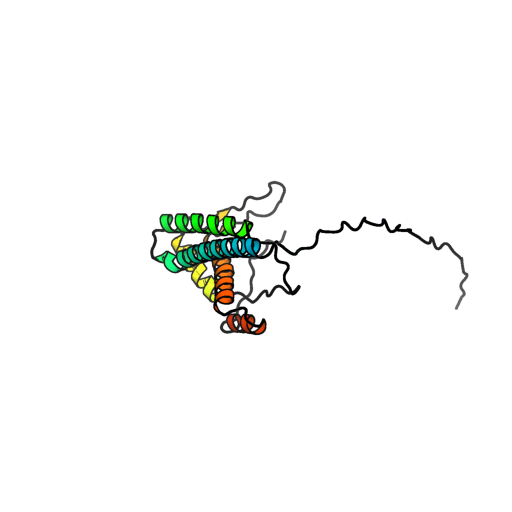5.392 5.400 13.091 1.00 96.88 117 ARG A C 1
ATOM 959 O O . ARG A 1 117 ? -6.412 4.859 13.511 1.00 96.88 117 ARG A O 1
ATOM 966 N N . GLU A 1 118 ? -5.289 6.720 12.962 1.00 97.00 118 GLU A N 1
ATOM 967 C CA . GLU A 1 118 ? -6.397 7.642 13.237 1.00 97.00 118 GLU A CA 1
ATOM 968 C C . GLU A 1 118 ? -7.594 7.387 12.310 1.00 97.00 118 GLU A C 1
ATOM 970 O O . GLU A 1 118 ? -8.740 7.348 12.764 1.00 97.00 118 GLU A O 1
ATOM 975 N N . LYS A 1 119 ? -7.341 7.148 11.017 1.00 96.12 119 LYS A N 1
ATOM 976 C CA . LYS A 1 119 ? -8.384 6.868 10.021 1.00 96.12 119 LYS A CA 1
ATOM 977 C C . LYS A 1 119 ? -9.151 5.576 10.305 1.00 96.12 119 LYS A C 1
ATOM 979 O O . LYS A 1 119 ? -10.376 5.532 10.164 1.00 96.12 119 LYS A O 1
ATOM 984 N N . ILE A 1 120 ? -8.426 4.518 10.654 1.00 97.00 120 ILE A N 1
ATOM 985 C CA . ILE A 1 120 ? -8.962 3.175 10.896 1.00 97.00 120 ILE A CA 1
ATOM 986 C C . ILE A 1 120 ? -9.607 3.108 12.293 1.00 97.00 120 ILE A C 1
ATOM 988 O O . ILE A 1 120 ? -10.661 2.486 12.480 1.00 97.00 120 ILE A O 1
ATOM 992 N N . GLY A 1 121 ? -9.040 3.819 13.268 1.00 95.12 121 GLY A N 1
ATOM 993 C CA . GLY A 1 121 ? -9.554 3.926 14.627 1.00 95.12 121 GLY A CA 1
ATOM 994 C C . GLY A 1 121 ? -9.602 2.569 15.328 1.00 95.12 121 GLY A C 1
ATOM 995 O O . GLY A 1 121 ? -8.637 1.812 15.324 1.00 95.12 121 GLY A O 1
ATOM 996 N N . SER A 1 122 ? -10.752 2.229 15.912 1.00 94.81 122 SER A N 1
ATOM 997 C CA . SER A 1 122 ? -10.937 1.002 16.704 1.00 94.81 122 SER A CA 1
ATOM 998 C C . SER A 1 122 ? -10.751 -0.315 15.936 1.00 94.81 122 SER A C 1
ATOM 1000 O O . SER A 1 122 ? -10.750 -1.367 16.564 1.00 94.81 122 SER A O 1
ATOM 1002 N N . HIS A 1 123 ? -10.623 -0.275 14.606 1.00 93.25 123 HIS A N 1
ATOM 1003 C CA . HIS A 1 123 ? -10.445 -1.457 13.752 1.00 93.25 123 HIS A CA 1
ATOM 1004 C C . HIS A 1 123 ? -8.971 -1.737 13.417 1.00 93.25 123 HIS A C 1
ATOM 1006 O O . HIS A 1 123 ? -8.689 -2.621 12.618 1.00 93.25 123 HIS A O 1
ATOM 1012 N N . ASP A 1 124 ? -8.038 -0.955 13.968 1.00 95.19 124 ASP A N 1
ATOM 1013 C CA . ASP A 1 124 ? -6.610 -1.069 13.660 1.00 95.19 124 ASP A CA 1
ATOM 1014 C C . ASP A 1 124 ? -5.997 -2.352 14.237 1.00 95.19 124 ASP A C 1
ATOM 1016 O O . ASP A 1 124 ? -5.225 -3.032 13.571 1.00 95.19 124 ASP A O 1
ATOM 1020 N N . GLY A 1 125 ? -6.362 -2.708 15.468 1.00 92.50 125 GLY A N 1
ATOM 1021 C CA . GLY A 1 125 ? -5.819 -3.882 16.141 1.00 92.50 125 GLY A CA 1
ATOM 1022 C C . GLY A 1 125 ? -6.489 -5.182 15.703 1.00 92.50 125 GLY A C 1
ATOM 1023 O O . GLY A 1 125 ? -7.717 -5.268 15.684 1.00 92.50 125 GLY A O 1
ATOM 1024 N N . TYR A 1 126 ? -5.691 -6.218 15.455 1.00 89.25 126 TYR A N 1
ATOM 1025 C CA . TYR A 1 126 ? -6.185 -7.580 15.251 1.00 89.25 126 TYR A CA 1
ATOM 1026 C C . TYR A 1 126 ? -5.293 -8.611 15.947 1.00 89.25 126 TYR A C 1
ATOM 1028 O O . TYR A 1 126 ? -4.125 -8.356 16.236 1.00 89.25 126 TYR A O 1
ATOM 1036 N N . TRP A 1 127 ? -5.855 -9.782 16.239 1.00 85.94 127 TRP A N 1
ATOM 1037 C CA . TRP A 1 127 ? -5.106 -10.904 16.800 1.00 85.94 127 TRP A CA 1
ATOM 1038 C C . TRP A 1 127 ? -4.581 -11.773 15.668 1.00 85.94 127 TRP A C 1
ATOM 1040 O O . TRP A 1 127 ? -5.356 -12.203 14.809 1.00 85.94 127 TRP A O 1
ATOM 1050 N N . THR A 1 128 ? -3.279 -12.034 15.653 1.00 75.06 128 THR A N 1
ATOM 1051 C CA . THR A 1 128 ? -2.713 -12.991 14.705 1.00 75.06 128 THR A CA 1
ATOM 1052 C C . THR A 1 128 ? -3.049 -14.408 15.171 1.00 75.06 128 THR A C 1
ATOM 1054 O O . THR A 1 128 ? -3.073 -14.702 16.369 1.00 75.06 128 THR A O 1
ATOM 1057 N N . VAL A 1 129 ? -3.394 -15.292 14.227 1.00 66.25 129 VAL A N 1
ATOM 1058 C CA . VAL A 1 129 ? -3.726 -16.682 14.562 1.00 66.25 129 VAL A CA 1
ATOM 1059 C C . VAL A 1 129 ? -2.467 -17.362 15.074 1.00 66.25 129 VAL A C 1
ATOM 1061 O O . VAL A 1 129 ? -1.458 -17.447 14.377 1.00 66.25 129 VAL A O 1
ATOM 1064 N N . PHE A 1 130 ? -2.563 -17.833 16.306 1.00 62.62 130 PHE A N 1
ATOM 1065 C CA . PHE A 1 130 ? -1.491 -18.478 17.028 1.00 62.62 130 PHE A CA 1
ATOM 1066 C C . PHE A 1 130 ? -1.616 -20.000 16.928 1.00 62.62 130 PHE A C 1
ATOM 1068 O O . PHE A 1 130 ? -2.728 -20.538 16.950 1.00 62.62 130 PHE A O 1
ATOM 1075 N N . ASP A 1 131 ? -0.485 -20.701 16.823 1.00 64.69 131 ASP A N 1
ATOM 1076 C CA . ASP A 1 131 ? -0.468 -22.152 16.975 1.00 64.69 131 ASP A CA 1
ATOM 1077 C C . ASP A 1 131 ? -0.804 -22.487 18.432 1.00 64.69 131 ASP A C 1
ATOM 1079 O O . ASP A 1 131 ? -0.084 -22.112 19.351 1.00 64.69 131 ASP A O 1
ATOM 1083 N N . SER A 1 132 ? -1.893 -23.223 18.651 1.00 63.19 132 SER A N 1
ATOM 1084 C CA . SER A 1 132 ? -2.320 -23.679 19.982 1.00 63.19 132 SER A CA 1
ATOM 1085 C C . SER A 1 132 ? -1.264 -24.473 20.772 1.00 63.19 132 SER A C 1
ATOM 1087 O O . SER A 1 132 ? -1.470 -24.730 21.958 1.00 63.19 132 SER A O 1
ATOM 1089 N N . THR A 1 133 ? -0.173 -24.904 20.131 1.00 70.94 133 THR A N 1
ATOM 1090 C CA . THR A 1 133 ? 0.928 -25.648 20.755 1.00 70.94 133 THR A CA 1
ATOM 1091 C C . THR A 1 133 ? 2.078 -24.772 21.254 1.00 70.94 133 THR A C 1
ATOM 1093 O O . THR A 1 133 ? 2.854 -25.237 22.096 1.00 70.94 133 THR A O 1
ATOM 1096 N N . ASP A 1 134 ? 2.172 -23.515 20.813 1.00 66.44 134 ASP A N 1
ATOM 1097 C CA . ASP A 1 134 ? 3.154 -22.573 21.344 1.00 66.44 134 ASP A CA 1
ATOM 1098 C C . ASP A 1 134 ? 2.668 -21.986 22.684 1.00 66.44 134 ASP A C 1
ATOM 1100 O O . ASP A 1 134 ? 1.478 -21.930 22.984 1.00 66.44 134 ASP A O 1
ATOM 1104 N N . LYS A 1 135 ? 3.599 -21.585 23.556 1.00 63.81 135 LYS A N 1
ATOM 1105 C CA . LYS A 1 135 ? 3.295 -20.978 24.874 1.00 63.81 135 LYS A CA 1
ATOM 1106 C C . LYS A 1 135 ? 3.466 -19.458 24.899 1.00 63.81 135 LYS A C 1
ATOM 1108 O O . LYS A 1 135 ? 3.420 -18.858 25.968 1.00 63.81 135 LYS A O 1
ATOM 1113 N N . CYS A 1 136 ? 3.738 -18.860 23.749 1.00 59.47 136 CYS A N 1
ATOM 1114 C CA . CYS A 1 136 ? 3.972 -17.432 23.613 1.00 59.47 136 CYS A CA 1
ATOM 1115 C C . CYS A 1 136 ? 2.693 -16.616 23.826 1.00 59.47 136 CYS A C 1
ATOM 1117 O O . CYS A 1 136 ? 1.578 -17.074 23.566 1.00 59.47 136 CYS A O 1
ATOM 1119 N N . ASP A 1 137 ? 2.888 -15.376 24.265 1.00 61.66 137 ASP A N 1
ATOM 1120 C CA . ASP A 1 137 ? 1.820 -14.398 24.408 1.00 61.66 137 ASP A CA 1
ATOM 1121 C C . ASP A 1 137 ? 1.169 -14.078 23.054 1.00 61.66 137 ASP A C 1
ATOM 1123 O O . ASP A 1 137 ? 1.817 -14.080 22.004 1.00 61.66 137 ASP A O 1
ATOM 1127 N N . LEU A 1 138 ? -0.130 -13.771 23.095 1.00 63.94 138 LEU A N 1
ATOM 1128 C CA . LEU A 1 138 ? -0.907 -13.358 21.930 1.00 63.94 138 LEU A CA 1
ATOM 1129 C C . LEU A 1 138 ? -0.245 -12.148 21.256 1.00 63.94 138 LEU A C 1
ATOM 1131 O O . LEU A 1 138 ? -0.115 -11.082 21.861 1.00 63.94 138 LEU A O 1
ATOM 1135 N N . VAL A 1 139 ? 0.141 -12.298 19.988 1.00 66.19 139 VAL A N 1
ATOM 1136 C CA . VAL A 1 139 ? 0.705 -11.195 19.206 1.00 66.19 139 VAL A CA 1
ATOM 1137 C C . VAL A 1 139 ? -0.439 -10.378 18.611 1.00 66.19 139 VAL A C 1
ATOM 1139 O O . VAL A 1 139 ? -1.281 -10.881 17.864 1.00 66.19 139 VAL A O 1
ATOM 1142 N N . GLN A 1 140 ? -0.472 -9.096 18.957 1.00 81.56 140 GLN A N 1
ATOM 1143 C CA . GLN A 1 140 ? -1.409 -8.139 18.387 1.00 81.56 140 GLN A CA 1
ATOM 1144 C C . GLN A 1 140 ? -0.771 -7.463 17.166 1.00 81.56 140 GLN A C 1
ATOM 1146 O O . GLN A 1 140 ? 0.286 -6.844 17.281 1.00 81.56 140 GLN A O 1
ATOM 1151 N N . GLY A 1 141 ? -1.418 -7.585 16.007 1.00 88.44 141 GLY A N 1
ATOM 1152 C CA . GLY A 1 141 ? -1.068 -6.870 14.781 1.00 88.44 141 GLY A CA 1
ATOM 1153 C C . GLY A 1 141 ? -1.774 -5.514 14.680 1.00 88.44 141 GLY A C 1
ATOM 1154 O O . GLY A 1 141 ? -2.749 -5.252 15.393 1.00 88.44 141 GLY A O 1
ATOM 1155 N N . SER A 1 142 ? -1.282 -4.654 13.785 1.00 94.12 142 SER A N 1
ATOM 1156 C CA . SER A 1 142 ? -1.884 -3.356 13.457 1.00 94.12 142 SER A CA 1
ATOM 1157 C C . SER A 1 142 ? -2.058 -3.237 11.951 1.00 94.12 142 SER A C 1
ATOM 1159 O O . SER A 1 142 ? -1.082 -3.265 11.205 1.00 94.12 142 SER A O 1
ATOM 1161 N N . LEU A 1 143 ? -3.299 -3.040 11.514 1.00 96.19 143 LEU A N 1
ATOM 1162 C CA . LEU A 1 143 ? -3.636 -2.865 10.108 1.00 96.19 143 LEU A CA 1
ATOM 1163 C C . LEU A 1 143 ? -2.989 -1.600 9.529 1.00 96.19 143 LEU A C 1
ATOM 1165 O O . LEU A 1 143 ? -2.520 -1.613 8.394 1.00 96.19 143 LEU A O 1
ATOM 1169 N N . ALA A 1 144 ? -2.927 -0.510 10.300 1.00 96.75 144 ALA A N 1
ATOM 1170 C CA . ALA A 1 144 ? -2.204 0.695 9.904 1.00 96.75 144 ALA A CA 1
ATOM 1171 C C . ALA A 1 144 ? -0.704 0.424 9.730 1.00 96.75 144 ALA A C 1
ATOM 1173 O O . ALA A 1 144 ? -0.101 0.959 8.799 1.00 96.75 144 ALA A O 1
ATOM 1174 N N . GLY A 1 145 ? -0.117 -0.402 10.602 1.00 94.06 145 GLY A N 1
ATOM 1175 C CA . GLY A 1 145 ? 1.273 -0.847 10.503 1.00 94.06 145 GLY A CA 1
ATOM 1176 C C . GLY A 1 145 ? 1.520 -1.591 9.198 1.00 94.06 145 GLY A C 1
ATOM 1177 O O . GLY A 1 145 ? 2.311 -1.129 8.378 1.00 94.06 145 GLY A O 1
ATOM 1178 N N . ASP A 1 146 ? 0.756 -2.658 8.971 1.00 95.00 146 ASP A N 1
ATOM 1179 C CA . ASP A 1 146 ? 0.899 -3.518 7.794 1.00 95.00 146 ASP A CA 1
ATOM 1180 C C . ASP A 1 146 ? 0.706 -2.735 6.485 1.00 95.00 146 ASP A C 1
ATOM 1182 O O . ASP A 1 146 ? 1.507 -2.850 5.558 1.00 95.00 146 ASP A O 1
ATOM 1186 N N . ILE A 1 147 ? -0.324 -1.878 6.404 1.00 96.81 147 ILE A N 1
ATOM 1187 C CA . ILE A 1 147 ? -0.556 -1.038 5.216 1.00 96.81 147 ILE A CA 1
ATOM 1188 C C . ILE A 1 147 ? 0.618 -0.083 4.989 1.00 96.81 147 ILE A C 1
ATOM 1190 O O . ILE A 1 147 ? 1.023 0.115 3.844 1.00 96.81 147 ILE A O 1
ATOM 1194 N N . SER A 1 148 ? 1.155 0.519 6.052 1.00 94.88 148 SER A N 1
ATOM 1195 C CA . SER A 1 148 ? 2.258 1.478 5.936 1.00 94.88 148 SER A CA 1
ATOM 1196 C C . SER A 1 148 ? 3.555 0.805 5.484 1.00 94.88 148 SER A C 1
ATOM 1198 O O . SER A 1 148 ? 4.289 1.393 4.696 1.00 94.88 148 SER A O 1
ATOM 1200 N N . GLU A 1 149 ? 3.830 -0.418 5.942 1.00 91.88 149 GLU A N 1
ATOM 1201 C CA . GLU A 1 149 ? 4.987 -1.200 5.489 1.00 91.88 149 GLU A CA 1
ATOM 1202 C C . GLU A 1 149 ? 4.868 -1.565 4.004 1.00 91.88 149 GLU A C 1
ATOM 1204 O O . GLU A 1 149 ? 5.753 -1.230 3.217 1.00 91.88 149 GLU A O 1
ATOM 1209 N N . ILE A 1 150 ? 3.730 -2.139 3.596 1.00 94.75 150 ILE A N 1
ATOM 1210 C CA . ILE A 1 150 ? 3.479 -2.496 2.190 1.00 94.75 150 ILE A CA 1
ATOM 1211 C C . ILE A 1 150 ? 3.541 -1.253 1.293 1.00 94.75 150 ILE A C 1
ATOM 1213 O O . ILE A 1 150 ? 4.099 -1.295 0.196 1.00 94.75 150 ILE A O 1
ATOM 1217 N N . TYR A 1 151 ? 2.975 -0.130 1.746 1.00 95.31 151 TYR A N 1
ATOM 1218 C CA . TYR A 1 151 ? 3.045 1.145 1.036 1.00 95.31 151 TYR A CA 1
ATOM 1219 C C . TYR A 1 151 ? 4.481 1.574 0.774 1.00 95.31 151 TYR A C 1
ATOM 1221 O O . TYR A 1 151 ? 4.796 1.937 -0.357 1.00 95.31 151 TYR A O 1
ATOM 1229 N N . SER A 1 152 ? 5.340 1.532 1.787 1.00 89.56 152 SER A N 1
ATOM 1230 C CA . SER A 1 152 ? 6.728 1.952 1.643 1.00 89.56 152 SER A CA 1
ATOM 1231 C C . SER A 1 152 ? 7.485 1.085 0.643 1.00 89.56 152 SER A C 1
ATOM 1233 O O . SER A 1 152 ? 8.059 1.638 -0.294 1.00 89.56 152 SER A O 1
ATOM 1235 N N . ASP A 1 153 ? 7.406 -0.243 0.764 1.00 88.62 153 ASP A N 1
ATOM 1236 C CA . ASP A 1 153 ? 8.096 -1.165 -0.151 1.00 88.62 153 ASP A CA 1
ATOM 1237 C C . ASP A 1 153 ? 7.683 -0.920 -1.612 1.00 88.62 153 ASP A C 1
ATOM 1239 O O . ASP A 1 153 ? 8.509 -0.840 -2.526 1.00 88.62 153 ASP A O 1
ATOM 1243 N N . LEU A 1 154 ? 6.380 -0.746 -1.839 1.00 92.62 154 LEU A N 1
ATOM 1244 C CA . LEU A 1 154 ? 5.830 -0.518 -3.170 1.00 92.62 154 LEU A CA 1
ATOM 1245 C C . LEU A 1 154 ? 6.128 0.886 -3.709 1.00 92.62 154 LEU A C 1
ATOM 1247 O O . LEU A 1 154 ? 6.379 1.048 -4.907 1.00 92.62 154 LEU A O 1
ATOM 1251 N N . LYS A 1 155 ? 6.105 1.908 -2.850 1.00 90.31 155 LYS A N 1
ATOM 1252 C CA . LYS A 1 155 ? 6.428 3.284 -3.233 1.00 90.31 155 LYS A CA 1
ATOM 1253 C C . LYS A 1 155 ? 7.892 3.396 -3.637 1.00 90.31 155 LYS A C 1
ATOM 1255 O O . LYS A 1 155 ? 8.178 3.993 -4.677 1.00 90.31 155 LYS A O 1
ATOM 1260 N N . ASP A 1 156 ? 8.786 2.786 -2.869 1.00 84.00 156 ASP A N 1
ATOM 1261 C CA . ASP A 1 156 ? 10.212 2.758 -3.173 1.00 84.00 156 ASP A CA 1
ATOM 1262 C C . ASP A 1 156 ? 10.458 2.039 -4.502 1.00 84.00 156 ASP A C 1
ATOM 1264 O O . ASP A 1 156 ? 11.104 2.599 -5.390 1.00 84.00 156 ASP A O 1
ATOM 1268 N N . ALA A 1 157 ? 9.838 0.875 -4.721 1.00 83.25 157 ALA A N 1
ATOM 1269 C CA . ALA A 1 157 ? 9.920 0.170 -6.000 1.00 83.25 157 ALA A CA 1
ATOM 1270 C C . ALA A 1 157 ? 9.462 1.038 -7.193 1.00 83.25 157 ALA A C 1
ATOM 1272 O O . ALA A 1 157 ? 10.114 1.053 -8.240 1.00 83.25 157 ALA A O 1
ATOM 1273 N N . LEU A 1 158 ? 8.377 1.810 -7.051 1.00 86.38 158 LEU A N 1
ATOM 1274 C CA . LEU A 1 158 ? 7.918 2.729 -8.101 1.00 86.38 158 LEU A CA 1
ATOM 1275 C C . LEU A 1 158 ? 8.916 3.857 -8.385 1.00 86.38 158 LEU A C 1
ATOM 1277 O O . LEU A 1 158 ? 9.115 4.203 -9.551 1.00 86.38 158 LEU A O 1
ATOM 1281 N N . LEU A 1 159 ? 9.527 4.435 -7.348 1.00 83.75 159 LEU A N 1
ATOM 1282 C CA . LEU A 1 159 ? 10.520 5.501 -7.503 1.00 83.75 159 LEU A CA 1
ATOM 1283 C C . LEU A 1 159 ? 11.758 4.998 -8.252 1.00 83.75 159 LEU A C 1
ATOM 1285 O O . LEU A 1 159 ? 12.243 5.677 -9.157 1.00 83.75 159 LEU A O 1
ATOM 1289 N N . ILE A 1 160 ? 12.211 3.782 -7.939 1.00 78.00 160 ILE A N 1
ATOM 1290 C CA . ILE A 1 160 ? 13.323 3.114 -8.632 1.00 78.00 160 ILE A CA 1
ATOM 1291 C C . ILE A 1 160 ? 13.000 2.926 -10.118 1.00 78.00 16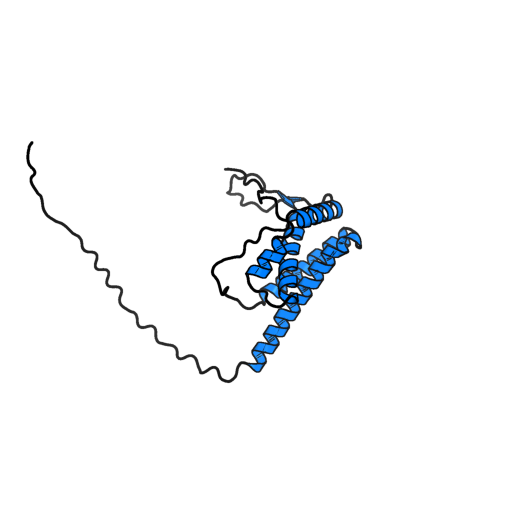0 ILE A C 1
ATOM 1293 O O . ILE A 1 160 ? 13.819 3.241 -10.979 1.00 78.00 160 ILE A O 1
ATOM 1297 N N . LEU A 1 161 ? 11.787 2.464 -10.434 1.00 76.88 161 LEU A N 1
ATOM 1298 C CA . LEU A 1 161 ? 11.346 2.283 -11.819 1.00 76.88 161 LEU A CA 1
ATOM 1299 C C . LEU A 1 161 ? 11.243 3.612 -12.586 1.00 76.88 161 LEU A C 1
ATOM 1301 O O . LEU A 1 161 ? 11.524 3.650 -13.782 1.00 76.88 161 LEU A O 1
ATOM 1305 N N . GLN A 1 162 ? 10.828 4.697 -11.925 1.00 76.81 162 GLN A N 1
ATOM 1306 C CA . GLN A 1 162 ? 10.678 6.021 -12.545 1.00 76.81 162 GLN A CA 1
ATOM 1307 C C . GLN A 1 162 ? 12.011 6.724 -12.799 1.00 76.81 162 GLN A C 1
ATOM 1309 O O . GLN A 1 162 ? 12.149 7.398 -13.818 1.00 76.81 162 GLN A O 1
ATOM 1314 N N . ALA A 1 163 ? 12.983 6.571 -11.899 1.00 72.81 163 ALA A N 1
ATOM 1315 C CA . ALA A 1 163 ? 14.308 7.164 -12.049 1.00 72.81 163 ALA A CA 1
ATOM 1316 C C . ALA A 1 163 ? 15.124 6.536 -13.202 1.00 72.81 163 ALA A C 1
ATOM 1318 O O . ALA A 1 163 ? 16.144 7.097 -13.601 1.00 72.81 163 ALA A O 1
ATOM 1319 N N . GLY A 1 164 ? 14.670 5.394 -13.745 1.00 61.25 164 GLY A N 1
ATOM 1320 C CA . GLY A 1 164 ? 15.521 4.464 -14.490 1.00 61.25 164 GLY A CA 1
ATOM 1321 C C . GLY A 1 164 ? 16.461 3.759 -13.513 1.00 61.25 164 GLY A C 1
ATOM 1322 O O . GLY A 1 164 ? 16.868 4.383 -12.540 1.00 61.25 164 GLY A O 1
ATOM 1323 N N . ALA A 1 165 ? 16.761 2.468 -13.725 1.00 53.06 165 ALA A N 1
ATOM 1324 C CA . ALA A 1 165 ? 17.537 1.652 -12.781 1.00 53.06 165 ALA A CA 1
ATOM 1325 C C . ALA A 1 165 ? 18.762 2.433 -12.262 1.00 53.06 165 ALA A C 1
ATOM 1327 O O . ALA A 1 165 ? 19.712 2.635 -13.025 1.00 53.06 165 ALA A O 1
ATOM 1328 N N . PRO A 1 166 ? 18.727 2.943 -11.017 1.00 50.09 166 PRO A N 1
ATOM 1329 C CA . PRO A 1 166 ? 19.806 3.773 -10.527 1.00 50.09 166 PRO A CA 1
ATOM 1330 C C . PRO A 1 166 ? 21.028 2.890 -10.303 1.00 50.09 166 PRO A C 1
ATOM 1332 O O . PRO A 1 166 ? 20.898 1.719 -9.940 1.00 50.09 166 PRO A O 1
ATOM 1335 N N . ASP A 1 167 ? 22.218 3.465 -10.457 1.00 48.47 167 ASP A N 1
ATOM 1336 C CA . ASP A 1 167 ? 23.409 2.877 -9.852 1.00 48.47 167 ASP A CA 1
ATOM 1337 C C . ASP A 1 167 ? 23.154 2.669 -8.347 1.00 48.47 167 ASP A C 1
ATOM 1339 O O . ASP A 1 167 ? 22.465 3.473 -7.706 1.00 48.47 167 ASP A O 1
ATOM 1343 N N . ARG A 1 168 ? 23.684 1.582 -7.780 1.00 46.09 168 ARG A N 1
ATOM 1344 C CA . ARG A 1 168 ? 23.398 1.114 -6.412 1.00 46.09 168 ARG A CA 1
ATOM 1345 C C . ARG A 1 168 ? 23.604 2.214 -5.364 1.00 46.09 168 ARG A C 1
ATOM 1347 O O . ARG A 1 168 ? 22.855 2.300 -4.391 1.00 46.09 168 ARG A O 1
ATOM 1354 N N . ASP A 1 169 ? 24.565 3.099 -5.608 1.00 41.34 169 ASP A N 1
ATOM 1355 C CA . ASP A 1 169 ? 24.914 4.225 -4.738 1.00 41.34 169 ASP A CA 1
ATOM 1356 C C . ASP A 1 169 ? 23.867 5.356 -4.755 1.00 41.34 169 ASP A C 1
ATOM 1358 O O . ASP A 1 169 ? 23.700 6.084 -3.773 1.00 41.34 169 ASP A O 1
ATOM 1362 N N . SER A 1 170 ? 23.077 5.460 -5.826 1.00 45.88 170 SER A N 1
ATOM 1363 C CA . SER A 1 170 ? 21.984 6.433 -5.952 1.00 45.88 170 SER A CA 1
ATOM 1364 C C . SER A 1 170 ? 20.748 6.026 -5.137 1.00 45.88 170 SER A C 1
ATOM 1366 O O . SER A 1 170 ? 20.050 6.891 -4.606 1.00 45.88 170 SER A O 1
ATOM 1368 N N . LEU A 1 171 ? 20.509 4.717 -4.968 1.00 46.19 171 LEU A N 1
ATOM 1369 C CA . LEU A 1 171 ? 19.462 4.185 -4.080 1.00 46.19 171 LEU A CA 1
ATOM 1370 C C . LEU A 1 171 ? 19.753 4.532 -2.616 1.00 46.19 171 LEU A C 1
ATOM 1372 O O . LEU A 1 171 ? 18.865 4.943 -1.872 1.00 46.19 171 LEU A O 1
ATOM 1376 N N . CYS A 1 172 ? 21.027 4.448 -2.232 1.00 41.09 172 CYS A N 1
ATOM 1377 C CA . CYS A 1 172 ? 21.515 4.900 -0.937 1.00 41.09 172 CYS A CA 1
ATOM 1378 C C . CYS A 1 172 ? 21.318 6.414 -0.751 1.00 41.09 172 CYS A C 1
ATOM 1380 O O . CYS A 1 172 ? 20.822 6.836 0.290 1.00 41.09 172 CYS A O 1
ATOM 1382 N N . ALA A 1 173 ? 21.630 7.240 -1.753 1.00 40.69 173 ALA A N 1
ATOM 1383 C CA . ALA A 1 173 ? 21.483 8.696 -1.661 1.00 40.69 173 ALA A CA 1
ATOM 1384 C C . ALA A 1 173 ? 20.020 9.162 -1.490 1.00 40.69 173 ALA A C 1
ATOM 1386 O O . ALA A 1 173 ? 19.764 10.111 -0.747 1.00 40.69 173 ALA A O 1
ATOM 1387 N N . LEU A 1 174 ? 19.050 8.469 -2.103 1.00 45.66 174 LEU A N 1
ATOM 1388 C CA . LEU A 1 174 ? 17.612 8.735 -1.920 1.00 45.66 174 LEU A CA 1
ATOM 1389 C C . LEU A 1 174 ? 17.086 8.341 -0.526 1.00 45.66 174 LEU A C 1
ATOM 1391 O O . LEU A 1 174 ? 16.071 8.888 -0.081 1.00 45.66 174 LEU A O 1
ATOM 1395 N N . GLY A 1 175 ? 17.760 7.411 0.159 1.00 41.16 175 GLY A N 1
ATOM 1396 C CA . GLY A 1 175 ? 17.474 7.013 1.543 1.00 41.16 175 GLY A CA 1
ATOM 1397 C C . GLY A 1 175 ? 18.272 7.787 2.605 1.00 41.16 175 GLY A C 1
ATOM 1398 O O . GLY A 1 175 ? 17.883 7.818 3.770 1.00 41.16 175 GLY A O 1
ATOM 1399 N N . GLN A 1 176 ? 19.377 8.440 2.231 1.00 39.81 176 GLN A N 1
ATOM 1400 C CA . GLN A 1 176 ? 20.327 9.054 3.170 1.00 39.81 176 GLN A CA 1
ATOM 1401 C C . GLN A 1 176 ? 20.004 10.497 3.587 1.00 39.81 176 GLN A C 1
ATOM 1403 O O . GLN A 1 176 ? 20.586 10.975 4.562 1.00 39.81 176 GLN A O 1
ATOM 1408 N N . THR A 1 177 ? 19.093 11.208 2.916 1.00 35.50 177 THR A N 1
ATOM 1409 C CA . THR A 1 177 ? 18.828 12.624 3.244 1.00 35.50 177 THR A CA 1
ATOM 1410 C C . THR A 1 177 ? 18.136 12.835 4.592 1.00 35.50 177 THR A C 1
ATOM 1412 O O . THR A 1 177 ? 18.228 13.931 5.140 1.00 35.50 177 THR A O 1
ATOM 1415 N N . HIS A 1 178 ? 17.518 11.809 5.189 1.00 43.62 178 HIS A N 1
ATOM 1416 C CA . HIS A 1 178 ? 16.787 11.941 6.455 1.00 43.62 178 HIS A CA 1
ATOM 1417 C C . HIS A 1 178 ? 16.908 10.679 7.329 1.00 43.62 178 HIS A C 1
ATOM 1419 O O . HIS A 1 178 ? 15.939 9.974 7.594 1.00 43.62 178 HIS A O 1
ATOM 1425 N N . ALA A 1 179 ? 18.128 10.376 7.780 1.00 35.81 179 ALA A N 1
ATOM 1426 C CA . ALA A 1 179 ? 18.422 9.205 8.606 1.00 35.81 179 ALA A CA 1
ATOM 1427 C C . ALA A 1 179 ? 18.351 9.502 10.119 1.00 35.81 179 ALA A C 1
ATOM 1429 O O . ALA A 1 179 ? 19.109 10.340 10.612 1.00 35.81 179 ALA A O 1
ATOM 1430 N N . ARG A 1 180 ? 17.495 8.761 10.851 1.00 33.47 180 ARG A N 1
ATOM 1431 C CA . ARG A 1 180 ? 17.713 8.192 12.211 1.00 33.47 180 ARG A CA 1
ATOM 1432 C C . ARG A 1 180 ? 16.412 7.585 12.771 1.00 33.47 180 ARG A C 1
ATOM 1434 O O . ARG A 1 180 ? 15.547 8.339 13.194 1.00 33.47 180 ARG A O 1
ATOM 1441 N N . SER A 1 181 ? 16.304 6.254 12.854 1.00 42.12 181 SER A N 1
ATOM 1442 C CA . SER A 1 181 ? 15.903 5.518 14.080 1.00 42.12 181 SER A CA 1
ATOM 1443 C C . SER A 1 181 ? 15.829 3.996 13.835 1.00 42.12 181 SER A C 1
ATOM 1445 O O . SER A 1 181 ? 15.564 3.596 12.701 1.00 42.12 181 SER A O 1
ATOM 1447 N N . PRO A 1 182 ? 16.028 3.147 14.865 1.00 39.38 182 PRO A N 1
ATOM 1448 C CA . PRO A 1 182 ? 16.147 1.701 14.732 1.00 39.38 182 PRO A CA 1
ATOM 1449 C C . PRO A 1 182 ? 14.793 0.976 14.758 1.00 39.38 182 PRO A C 1
ATOM 1451 O O . PRO A 1 182 ? 13.882 1.341 15.501 1.00 39.38 182 PRO A O 1
ATOM 1454 N N . ARG A 1 183 ? 14.704 -0.109 13.979 1.00 42.50 183 ARG A N 1
ATOM 1455 C CA . ARG A 1 183 ? 13.667 -1.140 14.099 1.00 42.50 183 ARG A CA 1
ATOM 1456 C C . ARG A 1 183 ? 13.811 -1.848 15.447 1.00 42.50 183 ARG A C 1
ATOM 1458 O O . ARG A 1 183 ? 14.850 -2.444 15.720 1.00 42.50 183 ARG A O 1
ATOM 1465 N N . SER A 1 184 ? 12.746 -1.858 16.239 1.00 35.41 184 SER A N 1
ATOM 1466 C CA . SER A 1 184 ? 12.545 -2.848 17.297 1.00 35.41 184 SER A CA 1
ATOM 1467 C C . SER A 1 184 ? 11.067 -2.897 17.672 1.00 35.41 184 SER A C 1
ATOM 1469 O O . SER A 1 184 ? 10.626 -2.167 18.557 1.00 35.41 184 SER A O 1
ATOM 1471 N N . TYR A 1 185 ? 10.306 -3.788 17.036 1.00 37.50 185 TYR A N 1
ATOM 1472 C CA . TYR A 1 185 ? 9.253 -4.454 17.793 1.00 37.50 185 TYR A CA 1
ATOM 1473 C C . TYR A 1 185 ? 9.970 -5.336 18.821 1.00 37.50 185 TYR A C 1
ATOM 1475 O O . TYR A 1 185 ? 10.821 -6.141 18.423 1.00 37.50 185 TYR A O 1
ATOM 1483 N N . PRO A 1 186 ? 9.727 -5.164 20.131 1.00 31.69 186 PRO A N 1
ATOM 1484 C CA . PRO A 1 186 ? 10.270 -6.080 21.115 1.00 31.69 186 PRO A CA 1
ATOM 1485 C C . PRO A 1 186 ? 9.738 -7.473 20.782 1.00 31.69 186 PRO A C 1
ATOM 1487 O O . PRO A 1 186 ? 8.532 -7.707 20.809 1.00 31.69 186 PRO A O 1
ATOM 1490 N N . ARG A 1 187 ? 10.638 -8.402 20.441 1.00 34.81 187 ARG A N 1
ATOM 1491 C CA . ARG A 1 187 ? 10.303 -9.820 20.538 1.00 34.81 187 ARG A CA 1
ATOM 1492 C C . ARG A 1 187 ? 10.061 -10.081 22.024 1.00 34.81 187 ARG A C 1
ATOM 1494 O O . ARG A 1 187 ? 10.980 -9.808 22.801 1.00 34.81 187 ARG A O 1
ATOM 1501 N N . PRO A 1 188 ? 8.880 -10.558 22.444 1.00 34.81 188 PRO A N 1
ATOM 1502 C CA . PRO A 1 188 ? 8.761 -11.103 23.781 1.00 34.81 188 PRO A CA 1
ATOM 1503 C C . PRO A 1 188 ? 9.766 -12.253 23.876 1.00 34.81 188 PRO A C 1
ATOM 1505 O O . PRO A 1 188 ? 9.742 -13.197 23.083 1.00 34.81 188 PRO A O 1
ATOM 1508 N N . SER A 1 189 ? 10.729 -12.102 24.780 1.00 39.09 189 SER A N 1
ATOM 1509 C CA . SER A 1 189 ? 11.646 -13.171 25.140 1.00 39.09 189 SER A CA 1
ATOM 1510 C C . SER A 1 189 ? 10.816 -14.294 25.750 1.00 39.09 189 SER A C 1
ATOM 1512 O O . SER A 1 189 ? 10.152 -14.069 26.762 1.00 39.09 189 SER A O 1
ATOM 1514 N N . CYS A 1 190 ? 10.838 -15.470 25.128 1.00 43.28 190 CYS A N 1
ATOM 1515 C CA . CYS A 1 190 ? 10.499 -16.706 25.828 1.00 43.28 190 CYS A CA 1
ATOM 1516 C C . CYS A 1 190 ? 11.614 -17.059 26.816 1.00 43.28 190 CYS A C 1
ATOM 1518 O O . CYS A 1 190 ? 12.798 -16.851 26.453 1.00 43.28 190 CYS A O 1
#

Secondary structure (DSSP, 8-state):
-------------------------------SS-HHHHHHHHHHHHHHHHHHHHHHHHHHHTGGGS-HHHHHHHHHHHHHHHHHHHTTSPP---SSS--------HHHHHHHHHHHHHHHGGGSEEEPPPPTT--PPPPEEEHHHHHHHHHHHHHHHHHHHHH-S--HHHHHHHHHTT------PPPPP-

Radius of gyration: 26.94 Å; chains: 1; bounding box: 77×60×66 Å

pLDDT: mean 70.49, std 24.91, range [30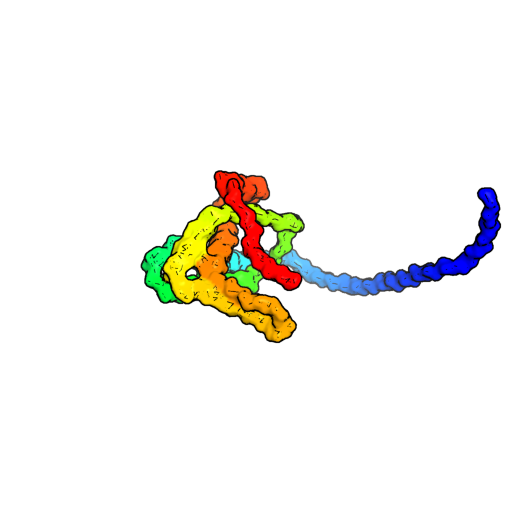.58, 98.5]

Sequence (190 aa):
MGTLPAHRRLRRRWRGRCTKRASRFVRFPRLEKMDFKMDNELERTLSRFRQAVLEFVGTVETSANFPRESFLAKVGNSLAEVYASALRLPLVEPDTPETNDAPFRTQEWGTLFNSLREKIGSHDGYWTVFDSTDKCDLVQGSLAGDISEIYSDLKDALLILQAGAPDRDSLCALGQTHARSPRSYPRPSC